Protein AF-A0A845S9C0-F1 (afdb_monomer_lite)

Structure (mmCIF, N/CA/C/O backbone):
data_AF-A0A845S9C0-F1
#
_entry.id   AF-A0A845S9C0-F1
#
loop_
_atom_site.group_PDB
_atom_site.id
_atom_site.type_symbol
_atom_site.label_atom_id
_atom_site.label_alt_id
_atom_site.label_comp_id
_atom_site.label_asym_id
_atom_site.label_entity_id
_atom_site.label_seq_id
_atom_site.pdbx_PDB_ins_code
_atom_site.Cartn_x
_atom_site.Cartn_y
_atom_site.Cartn_z
_atom_site.occupancy
_atom_site.B_iso_or_equiv
_atom_site.auth_seq_id
_atom_site.auth_comp_id
_atom_site.auth_asym_id
_atom_site.auth_atom_id
_atom_site.pdbx_PDB_model_num
ATOM 1 N N . MET A 1 1 ? 66.366 29.222 -23.041 1.00 43.03 1 MET A N 1
ATOM 2 C CA . MET A 1 1 ? 65.736 29.455 -21.722 1.00 43.03 1 MET A CA 1
ATOM 3 C C . MET A 1 1 ? 64.850 28.252 -21.443 1.00 43.03 1 MET A C 1
ATOM 5 O O . MET A 1 1 ? 63.679 28.274 -21.789 1.00 43.03 1 MET A O 1
ATOM 9 N N . ASP A 1 2 ? 65.428 27.172 -20.914 1.00 48.28 2 ASP A N 1
ATOM 10 C CA . ASP A 1 2 ? 64.725 25.899 -20.705 1.00 48.28 2 ASP A CA 1
ATOM 11 C C . ASP A 1 2 ? 64.331 25.749 -19.237 1.00 48.28 2 ASP A C 1
ATOM 13 O O . ASP A 1 2 ? 65.177 25.539 -18.363 1.00 48.28 2 ASP A O 1
ATOM 17 N N . VAL A 1 3 ? 63.035 25.860 -18.953 1.00 50.50 3 VAL A N 1
ATOM 18 C CA . VAL A 1 3 ? 62.497 25.651 -17.607 1.00 50.50 3 VAL A CA 1
ATOM 19 C C . VAL A 1 3 ? 62.215 24.159 -17.434 1.00 50.50 3 VAL A C 1
ATOM 21 O O . VAL A 1 3 ? 61.235 23.621 -17.935 1.00 50.50 3 VAL A O 1
ATOM 24 N N . LYS A 1 4 ? 63.126 23.462 -16.747 1.00 52.38 4 LYS A N 1
ATOM 25 C CA . LYS A 1 4 ? 62.951 22.059 -16.343 1.00 52.38 4 LYS A CA 1
ATOM 26 C C . LYS A 1 4 ? 61.958 21.969 -15.183 1.00 52.38 4 LYS A C 1
ATOM 28 O O . LYS A 1 4 ? 62.308 22.288 -14.044 1.00 52.38 4 LYS A O 1
ATOM 33 N N . ASP A 1 5 ? 60.767 21.447 -15.452 1.00 61.12 5 ASP A N 1
ATOM 34 C CA . ASP A 1 5 ? 59.767 21.121 -14.433 1.00 61.12 5 ASP A CA 1
ATOM 35 C C . ASP A 1 5 ? 60.248 19.985 -13.516 1.00 61.12 5 ASP A C 1
ATOM 37 O O . ASP A 1 5 ? 60.194 18.793 -13.834 1.00 61.12 5 ASP A O 1
ATOM 41 N N . LYS A 1 6 ? 60.727 20.353 -12.325 1.00 59.72 6 LYS A N 1
ATOM 42 C CA . LYS A 1 6 ? 61.082 19.403 -11.264 1.00 59.72 6 LYS A CA 1
ATOM 43 C C . LYS A 1 6 ? 59.811 18.959 -10.534 1.00 59.72 6 LYS A C 1
ATOM 45 O O . LYS A 1 6 ? 59.294 19.671 -9.675 1.00 59.72 6 LYS A O 1
ATOM 50 N N . LYS A 1 7 ? 59.321 17.753 -10.838 1.00 60.38 7 LYS A N 1
ATOM 51 C CA . LYS A 1 7 ? 58.227 17.107 -10.090 1.00 60.38 7 LYS A CA 1
ATOM 52 C C . LYS A 1 7 ? 58.629 16.929 -8.618 1.00 60.38 7 LYS A C 1
ATOM 54 O O . LYS A 1 7 ? 59.562 16.188 -8.307 1.00 60.38 7 LYS A O 1
ATOM 59 N N . LYS A 1 8 ? 57.918 17.602 -7.709 1.00 63.50 8 LYS A N 1
ATOM 60 C CA . LYS A 1 8 ? 58.097 17.482 -6.254 1.00 63.50 8 LYS A CA 1
ATOM 61 C C . LYS A 1 8 ? 57.588 16.107 -5.798 1.00 63.50 8 LYS A C 1
ATOM 63 O O . LYS A 1 8 ? 56.403 15.816 -5.927 1.00 63.50 8 LYS A O 1
ATOM 68 N N . LYS A 1 9 ? 58.476 15.248 -5.285 1.00 64.38 9 LYS A N 1
ATOM 69 C CA . LYS A 1 9 ? 58.093 13.969 -4.660 1.00 64.38 9 LYS A CA 1
ATOM 70 C C . LYS A 1 9 ? 57.456 14.249 -3.291 1.00 64.38 9 LYS A C 1
ATOM 72 O O . LYS A 1 9 ? 58.124 14.778 -2.405 1.00 64.38 9 LYS A O 1
ATOM 77 N N . LEU A 1 10 ? 56.182 13.897 -3.120 1.00 64.25 10 LEU A N 1
ATOM 78 C CA . LEU A 1 10 ? 55.490 13.896 -1.825 1.00 64.25 10 LEU A CA 1
ATOM 79 C C . LEU A 1 10 ? 56.085 12.788 -0.944 1.00 64.25 10 LEU A C 1
ATOM 81 O O . LEU A 1 10 ? 55.973 11.611 -1.273 1.00 64.25 10 LEU A O 1
ATOM 85 N N . THR A 1 11 ? 56.736 13.163 0.157 1.00 67.38 11 THR A N 1
ATOM 86 C CA . THR A 1 11 ? 57.194 12.220 1.188 1.00 67.38 11 THR A CA 1
ATOM 87 C C . THR A 1 11 ? 56.255 12.309 2.390 1.00 67.38 11 THR A C 1
ATOM 89 O O . THR A 1 11 ? 56.013 13.393 2.916 1.00 67.38 11 THR A O 1
ATOM 92 N N . LEU A 1 12 ? 55.692 11.173 2.813 1.00 66.12 12 LEU A N 1
ATOM 93 C CA . LEU A 1 12 ? 54.853 11.073 4.009 1.00 66.12 12 LEU A CA 1
ATOM 94 C C . LEU A 1 12 ? 55.755 11.039 5.249 1.00 66.12 12 LEU A C 1
ATOM 96 O O . LEU A 1 12 ? 56.059 9.973 5.771 1.00 66.12 12 LEU A O 1
ATOM 100 N N . LYS A 1 13 ? 56.223 12.200 5.713 1.00 59.03 13 LYS A N 1
ATOM 101 C CA . LYS A 1 13 ? 57.087 12.276 6.906 1.00 59.03 13 LYS A CA 1
ATOM 102 C C . LYS A 1 13 ? 56.362 12.023 8.237 1.00 59.03 13 LYS A C 1
ATOM 104 O O . LYS A 1 13 ? 57.034 11.851 9.242 1.00 59.03 13 LYS A O 1
ATOM 109 N N . ASN A 1 14 ? 55.030 11.915 8.235 1.00 55.03 14 ASN A N 1
ATOM 110 C CA . ASN A 1 14 ? 54.226 11.762 9.455 1.00 55.03 14 ASN A CA 1
ATOM 111 C C . ASN A 1 14 ? 53.313 10.520 9.432 1.00 55.03 14 ASN A C 1
ATOM 113 O O . ASN A 1 14 ? 52.233 10.538 10.015 1.00 55.03 14 ASN A O 1
ATOM 117 N N . PHE A 1 15 ? 53.697 9.442 8.740 1.00 54.50 15 PHE A N 1
ATOM 118 C CA . PHE A 1 15 ? 52.938 8.190 8.814 1.00 54.50 15 PHE A CA 1
ATOM 119 C C . PHE A 1 15 ? 53.369 7.388 10.052 1.00 54.50 15 PHE A C 1
ATOM 121 O O . PHE A 1 15 ? 54.325 6.623 9.999 1.00 54.50 15 PHE A O 1
ATOM 128 N N . SER A 1 16 ? 52.665 7.566 11.172 1.00 58.66 16 SER A N 1
ATOM 129 C CA . SER A 1 16 ? 52.818 6.760 12.397 1.00 58.66 16 SER A CA 1
ATOM 130 C C . SER A 1 16 ? 51.882 5.541 12.432 1.00 58.66 16 SER A C 1
ATOM 132 O O . SER A 1 16 ? 51.529 5.039 13.497 1.00 58.66 16 SER A O 1
ATOM 134 N N . GLY A 1 17 ? 51.468 5.042 11.264 1.00 57.56 17 GLY A N 1
ATOM 135 C CA . GLY A 1 17 ? 50.751 3.777 11.161 1.00 57.56 17 GLY A CA 1
ATOM 136 C C . GLY A 1 17 ? 51.725 2.619 11.344 1.00 57.56 17 GLY A C 1
ATOM 137 O O . GLY A 1 17 ? 52.523 2.341 10.450 1.00 57.56 17 GLY A O 1
ATOM 138 N N . GLY A 1 18 ? 51.674 1.958 12.502 1.00 65.12 18 GLY A N 1
ATOM 139 C CA . GLY A 1 18 ? 52.416 0.721 12.750 1.00 65.12 18 GLY A CA 1
ATOM 140 C C . GLY A 1 18 ? 52.133 -0.328 11.671 1.00 65.12 18 GLY A C 1
ATOM 141 O O . GLY A 1 18 ? 51.041 -0.362 11.098 1.00 65.12 18 GLY A O 1
ATOM 142 N N . ALA A 1 19 ? 53.129 -1.167 11.375 1.00 56.53 19 ALA A N 1
ATOM 143 C CA . ALA A 1 19 ? 53.030 -2.201 10.353 1.00 56.53 19 ALA A CA 1
ATOM 144 C C . ALA A 1 19 ? 51.772 -3.053 10.579 1.00 56.53 19 ALA A C 1
ATOM 146 O O . ALA A 1 19 ? 51.631 -3.703 11.616 1.00 56.53 19 ALA A O 1
ATOM 147 N N . ALA A 1 20 ? 50.850 -3.045 9.613 1.00 57.31 20 ALA A N 1
ATOM 148 C CA . ALA A 1 20 ? 49.753 -3.998 9.602 1.00 57.31 20 ALA A CA 1
ATOM 149 C C . ALA A 1 20 ? 50.373 -5.398 9.649 1.00 57.31 20 ALA A C 1
ATOM 151 O O . ALA A 1 20 ? 51.178 -5.740 8.781 1.00 57.31 20 ALA A O 1
ATOM 152 N N . ALA A 1 21 ? 50.045 -6.170 10.690 1.00 54.25 21 ALA A N 1
ATOM 153 C CA . ALA A 1 21 ? 50.497 -7.542 10.834 1.00 54.25 21 ALA A CA 1
ATOM 154 C C . ALA A 1 21 ? 50.155 -8.297 9.547 1.00 54.25 21 ALA A C 1
ATOM 156 O O . ALA A 1 21 ? 48.986 -8.532 9.234 1.00 54.25 21 ALA A O 1
ATOM 157 N N . ILE A 1 22 ? 51.188 -8.630 8.776 1.00 49.53 22 ILE A N 1
ATOM 158 C CA . ILE A 1 22 ? 51.067 -9.512 7.628 1.00 49.53 22 ILE A CA 1
ATOM 159 C C . ILE A 1 22 ? 50.689 -10.857 8.237 1.00 49.53 22 ILE A C 1
ATOM 161 O O . ILE A 1 22 ? 51.529 -11.531 8.828 1.00 49.53 22 ILE A O 1
ATOM 165 N N . SER A 1 23 ? 49.401 -11.193 8.182 1.00 52.38 23 SER A N 1
ATOM 166 C CA . SER A 1 23 ? 48.907 -12.506 8.576 1.00 52.38 23 SER A CA 1
ATOM 167 C C . SER A 1 23 ? 49.681 -13.535 7.758 1.00 52.38 23 SER A C 1
ATOM 169 O O . SER A 1 23 ? 49.552 -13.603 6.532 1.00 52.38 23 SER A O 1
ATOM 171 N N . SER A 1 24 ? 50.564 -14.272 8.426 1.00 55.75 24 SER A N 1
ATOM 172 C CA . SER A 1 24 ? 51.268 -15.397 7.839 1.00 55.75 24 SER A CA 1
ATOM 173 C C . SER A 1 24 ? 50.235 -16.482 7.567 1.00 55.75 24 SER A C 1
ATOM 175 O O . SER A 1 24 ? 49.869 -17.269 8.436 1.00 55.75 24 SER A O 1
ATOM 177 N N . TYR A 1 25 ? 49.733 -16.520 6.336 1.00 47.09 25 TYR A N 1
ATOM 178 C CA .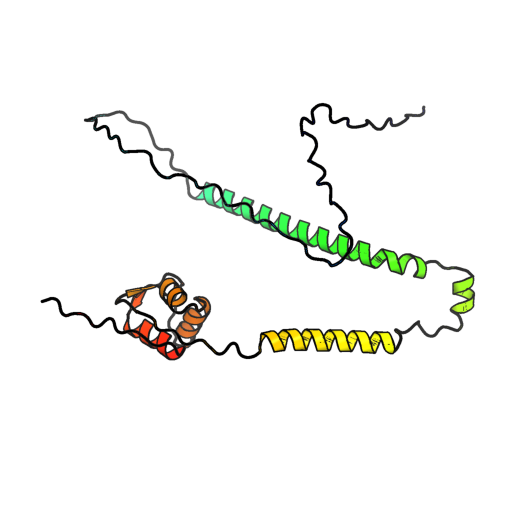 TYR A 1 25 ? 48.974 -17.665 5.863 1.00 47.09 25 TYR A CA 1
ATOM 179 C C . TYR A 1 25 ? 49.930 -18.856 5.780 1.00 47.09 25 TYR A C 1
ATOM 181 O O . TYR A 1 25 ? 50.690 -19.000 4.820 1.00 47.09 25 TYR A O 1
ATOM 189 N N . ALA A 1 26 ? 49.909 -19.700 6.811 1.00 54.31 26 ALA A N 1
ATOM 190 C CA . ALA A 1 26 ? 50.501 -21.023 6.752 1.00 54.31 26 ALA A CA 1
ATOM 191 C C . ALA A 1 26 ? 49.792 -21.802 5.635 1.00 54.31 26 ALA A C 1
ATOM 193 O O . ALA A 1 26 ? 48.593 -22.074 5.702 1.00 54.31 26 ALA A O 1
ATOM 194 N N . LYS A 1 27 ? 50.525 -22.122 4.566 1.00 50.03 27 LYS A N 1
ATOM 195 C CA . LYS A 1 27 ? 50.037 -23.009 3.510 1.00 50.03 27 LYS A CA 1
ATOM 196 C C . LYS A 1 27 ? 50.022 -24.437 4.055 1.00 50.03 27 LYS A C 1
ATOM 198 O O . LYS A 1 27 ? 51.041 -25.117 4.030 1.00 50.03 27 LYS A O 1
ATOM 203 N N . GLY A 1 28 ? 48.870 -24.870 4.558 1.00 44.06 28 GLY A N 1
ATOM 204 C CA . GLY A 1 28 ? 48.588 -26.277 4.825 1.00 44.06 28 GLY A CA 1
ATOM 205 C C . GLY A 1 28 ? 48.312 -27.015 3.516 1.00 44.06 28 GLY A C 1
ATOM 206 O O . GLY A 1 28 ? 47.484 -26.583 2.714 1.00 44.06 28 GLY A O 1
ATOM 207 N N . SER A 1 29 ? 49.039 -28.104 3.282 1.00 49.97 29 SER A N 1
ATOM 208 C CA . SER A 1 29 ? 48.748 -29.070 2.224 1.00 49.97 29 SER A CA 1
ATOM 209 C C . SER A 1 29 ? 47.403 -29.752 2.500 1.00 49.97 29 SER A C 1
ATOM 211 O O . SER A 1 29 ? 47.187 -30.240 3.604 1.00 49.97 29 SER A O 1
ATOM 213 N N . GLY A 1 30 ? 46.529 -29.813 1.491 1.00 52.28 30 GLY A N 1
ATOM 214 C CA . GLY A 1 30 ? 45.336 -30.664 1.499 1.00 52.28 30 GLY A CA 1
ATOM 215 C C . GLY A 1 30 ? 44.060 -30.015 2.047 1.00 52.28 30 GLY A C 1
ATOM 216 O O . GLY A 1 30 ? 43.907 -29.818 3.243 1.00 52.28 30 GLY A O 1
ATOM 217 N N . ASN A 1 31 ? 43.103 -29.811 1.135 1.00 51.84 31 ASN A N 1
ATOM 218 C CA . ASN A 1 31 ? 41.677 -29.520 1.343 1.00 51.84 31 ASN A CA 1
ATOM 219 C C . ASN A 1 31 ? 41.319 -28.105 1.851 1.00 51.84 31 ASN A C 1
ATOM 221 O O . ASN A 1 31 ? 41.673 -27.665 2.935 1.00 51.84 31 ASN A O 1
ATOM 225 N N . LYS A 1 32 ? 40.571 -27.374 1.013 1.00 56.97 32 LYS A N 1
ATOM 226 C CA . LYS A 1 32 ? 40.163 -25.975 1.211 1.00 56.97 32 LYS A CA 1
ATOM 227 C C . LYS A 1 32 ? 39.071 -25.874 2.286 1.00 56.97 32 LYS A C 1
ATOM 229 O O . LYS A 1 32 ? 37.889 -25.868 1.954 1.00 56.97 32 LYS A O 1
ATOM 234 N N . SER A 1 33 ? 39.449 -25.748 3.552 1.00 54.19 33 SER A N 1
ATOM 235 C CA . SER A 1 33 ? 38.573 -25.233 4.608 1.00 54.19 33 SER A CA 1
ATOM 236 C C . SER A 1 33 ? 39.219 -23.997 5.238 1.00 54.19 33 SER A C 1
ATOM 238 O O . SER A 1 33 ? 40.375 -24.007 5.646 1.00 54.19 33 SER A O 1
ATOM 240 N N . VAL A 1 34 ? 38.484 -22.884 5.250 1.00 58.25 34 VAL A N 1
ATOM 241 C CA . VAL A 1 34 ? 38.888 -21.642 5.920 1.00 58.25 34 VAL A CA 1
ATOM 242 C C . VAL A 1 34 ? 38.086 -21.563 7.212 1.00 58.25 34 VAL A C 1
ATOM 244 O O . VAL A 1 34 ? 36.868 -21.392 7.171 1.00 58.25 34 VAL A O 1
ATOM 247 N N . LEU A 1 35 ? 38.756 -21.720 8.355 1.00 53.53 35 LEU A N 1
ATOM 248 C CA . LEU A 1 35 ? 38.156 -21.528 9.673 1.00 53.53 35 LEU A CA 1
ATOM 249 C C . LEU A 1 35 ? 38.097 -20.020 9.962 1.00 53.53 35 LEU A C 1
ATOM 251 O O . LEU A 1 35 ? 39.126 -19.377 10.156 1.00 53.53 35 LEU A O 1
ATOM 255 N N . VAL A 1 36 ? 36.896 -19.440 9.950 1.00 57.28 36 VAL A N 1
ATOM 256 C CA . VAL A 1 36 ? 36.678 -18.037 10.330 1.00 57.28 36 VAL A CA 1
ATOM 257 C C . VAL A 1 36 ? 36.297 -17.992 11.807 1.00 57.28 36 VAL A C 1
ATOM 259 O O . VAL A 1 36 ? 35.145 -18.236 12.164 1.00 57.28 36 VAL A O 1
ATOM 262 N N . GLU A 1 37 ? 37.249 -17.660 12.678 1.00 56.91 37 GLU A N 1
ATOM 263 C CA . GLU A 1 37 ? 36.946 -17.355 14.078 1.00 56.91 37 GLU A CA 1
ATOM 264 C C . GLU A 1 37 ? 36.247 -15.992 14.178 1.00 56.91 37 GLU A C 1
ATOM 266 O O . GLU A 1 37 ? 36.844 -14.926 13.997 1.00 56.91 37 GLU A O 1
ATOM 271 N N . LYS A 1 38 ? 34.943 -16.017 14.475 1.00 50.16 38 LYS A N 1
ATOM 272 C CA . LYS A 1 38 ? 34.182 -14.821 14.849 1.00 50.16 38 LYS A CA 1
ATOM 273 C C . LYS A 1 38 ? 34.677 -14.330 16.211 1.00 50.16 38 LYS A C 1
ATOM 275 O O . LYS A 1 38 ? 34.402 -14.949 17.237 1.00 50.16 38 LYS A O 1
ATOM 280 N N . LYS A 1 39 ? 35.363 -13.185 16.232 1.00 45.78 39 LYS A N 1
ATOM 281 C CA . LYS A 1 39 ? 35.662 -12.469 17.478 1.00 45.78 39 LYS A CA 1
ATOM 282 C C . LYS A 1 39 ? 34.351 -12.089 18.175 1.00 45.78 39 LYS A C 1
ATOM 284 O O . LYS A 1 39 ? 33.484 -11.457 17.577 1.00 45.78 39 LYS A O 1
ATOM 289 N N . LYS A 1 40 ? 34.223 -12.510 19.436 1.00 49.25 40 LYS A N 1
ATOM 290 C CA . LYS A 1 40 ? 33.118 -12.191 20.347 1.00 49.25 40 LYS A CA 1
ATOM 291 C C . LYS A 1 40 ? 33.050 -10.674 20.551 1.00 49.25 40 LYS A C 1
ATOM 293 O O . LYS A 1 40 ? 34.063 -10.042 20.845 1.00 49.25 40 LYS A O 1
ATOM 298 N N . ASN A 1 41 ? 31.859 -10.108 20.382 1.00 49.41 41 ASN A N 1
ATOM 299 C CA . ASN A 1 41 ? 31.598 -8.693 20.616 1.00 49.41 41 ASN A CA 1
ATOM 300 C C . ASN A 1 41 ? 31.872 -8.351 22.084 1.00 49.41 41 ASN A C 1
ATOM 302 O O . ASN A 1 41 ? 31.425 -9.050 22.991 1.00 49.41 41 ASN A O 1
ATOM 306 N N . ARG A 1 42 ? 32.625 -7.271 22.284 1.00 44.16 42 ARG A N 1
ATOM 307 C CA . ARG A 1 42 ? 32.935 -6.664 23.576 1.00 44.16 42 ARG A CA 1
ATOM 308 C C . ARG A 1 42 ? 31.621 -6.178 24.204 1.00 44.16 42 ARG A C 1
ATOM 310 O O . ARG A 1 42 ? 30.948 -5.337 23.611 1.00 44.16 42 ARG A O 1
ATOM 317 N N . SER A 1 43 ? 31.237 -6.751 25.342 1.00 47.38 43 SER A N 1
ATOM 318 C CA . SER A 1 43 ? 30.105 -6.294 26.150 1.00 47.38 43 SER A CA 1
ATOM 319 C C . SER A 1 43 ? 30.371 -4.868 26.628 1.00 47.38 43 SER A C 1
ATOM 321 O O . SER A 1 43 ? 31.474 -4.550 27.073 1.00 47.38 43 SER A O 1
ATOM 323 N N . ILE A 1 44 ? 29.381 -3.993 26.474 1.00 44.22 44 ILE A N 1
ATOM 324 C CA . ILE A 1 44 ? 29.367 -2.680 27.113 1.00 44.22 44 ILE A CA 1
ATOM 325 C C . ILE A 1 44 ? 28.521 -2.872 28.363 1.00 44.22 44 ILE A C 1
ATOM 327 O O . ILE A 1 44 ? 27.313 -3.086 28.267 1.00 44.22 44 ILE A O 1
ATOM 331 N N . ASP A 1 45 ? 29.190 -2.882 29.510 1.00 44.25 45 ASP A N 1
ATOM 332 C CA . ASP A 1 45 ? 28.566 -3.056 30.812 1.00 44.25 45 ASP A CA 1
ATOM 333 C C . ASP A 1 45 ? 27.723 -1.822 31.151 1.00 44.25 45 ASP A C 1
ATOM 335 O O . ASP A 1 45 ? 28.214 -0.698 31.267 1.00 44.25 45 ASP A O 1
ATOM 339 N N . ILE A 1 46 ? 26.419 -2.052 31.279 1.00 45.12 46 ILE A N 1
ATOM 340 C CA . ILE A 1 46 ? 25.443 -1.120 31.836 1.00 45.12 46 ILE A CA 1
ATOM 341 C C . ILE A 1 46 ? 25.519 -1.295 33.345 1.00 45.12 46 ILE A C 1
ATOM 343 O O . ILE A 1 46 ? 25.046 -2.313 33.836 1.00 45.12 46 ILE A O 1
ATOM 347 N N . ASN A 1 47 ? 26.131 -0.342 34.051 1.00 39.72 47 ASN A N 1
ATOM 348 C CA . ASN A 1 47 ? 25.851 -0.018 35.454 1.00 39.72 47 ASN A CA 1
ATOM 349 C C . ASN A 1 47 ? 26.657 1.219 35.880 1.00 39.72 47 ASN A C 1
ATOM 351 O O . ASN A 1 47 ? 27.837 1.111 36.201 1.00 39.72 47 ASN A O 1
ATOM 355 N N . GLN A 1 48 ? 26.004 2.382 35.963 1.00 44.72 48 GLN A N 1
ATOM 356 C CA . GLN A 1 48 ? 26.384 3.373 36.969 1.00 44.72 48 GLN A CA 1
ATOM 357 C C . GLN A 1 48 ? 25.153 4.135 37.480 1.00 44.72 48 GLN A C 1
ATOM 359 O O . GLN A 1 48 ? 24.542 4.956 36.800 1.00 44.72 48 GLN A O 1
ATOM 364 N N . SER A 1 49 ? 24.790 3.722 38.689 1.00 39.09 49 SER A N 1
ATOM 365 C CA . SER A 1 49 ? 24.043 4.365 39.769 1.00 39.09 49 SER A CA 1
ATOM 366 C C . SER A 1 49 ? 23.773 5.876 39.692 1.00 39.09 49 SER A C 1
ATOM 368 O O . SER A 1 49 ? 24.684 6.697 39.676 1.00 39.09 49 SER A O 1
ATOM 370 N N . VAL A 1 50 ? 22.473 6.180 39.769 1.00 41.72 50 VAL A N 1
ATOM 371 C CA . VAL A 1 50 ? 21.785 7.182 40.608 1.00 41.72 50 VAL A CA 1
ATOM 372 C C . VAL A 1 50 ? 22.676 8.070 41.484 1.00 41.72 50 VAL A C 1
ATOM 374 O O . VAL A 1 50 ? 23.188 7.565 42.470 1.00 41.72 50 VAL A O 1
ATOM 377 N N . GLU A 1 51 ? 22.658 9.388 41.245 1.00 36.47 51 GLU A N 1
ATOM 378 C CA . GLU A 1 51 ? 22.562 10.421 42.294 1.00 36.47 51 GLU A CA 1
ATOM 379 C C . GLU A 1 51 ? 21.795 11.652 41.764 1.00 36.47 51 GLU A C 1
ATOM 381 O O . GLU A 1 51 ? 22.040 12.150 40.666 1.00 36.47 51 GLU A O 1
ATOM 386 N N . LYS A 1 52 ? 20.810 12.116 42.544 1.00 43.19 52 LYS A N 1
ATOM 387 C CA . LYS A 1 52 ? 20.041 13.357 42.334 1.00 43.19 52 LYS A CA 1
ATOM 388 C C . LYS A 1 52 ? 20.752 14.514 43.045 1.00 43.19 52 LYS A C 1
ATOM 390 O O . LYS A 1 52 ? 21.244 14.297 44.149 1.00 43.19 52 LYS A O 1
ATOM 395 N N . PRO A 1 53 ? 20.581 15.759 42.570 1.00 35.34 53 PRO A N 1
ATOM 396 C CA . PRO A 1 53 ? 20.372 16.848 43.523 1.00 35.34 53 PRO A CA 1
ATOM 397 C C . PRO A 1 53 ? 19.151 17.716 43.185 1.00 35.34 53 PRO A C 1
ATOM 399 O O . PRO A 1 53 ? 18.909 18.098 42.043 1.00 35.34 53 PRO A O 1
ATOM 402 N N . LYS A 1 54 ? 18.382 18.029 44.234 1.00 40.50 54 LYS A N 1
ATOM 403 C CA . LYS A 1 54 ? 17.389 19.110 44.286 1.00 40.50 54 LYS A CA 1
ATOM 404 C C . LYS A 1 54 ? 18.119 20.392 44.697 1.00 40.50 54 LYS A C 1
ATOM 406 O O . LYS A 1 54 ? 18.750 20.357 45.746 1.00 40.50 54 LYS A O 1
ATOM 411 N N . ILE A 1 55 ? 17.964 21.501 43.970 1.00 32.59 55 ILE A N 1
ATOM 412 C CA . ILE A 1 55 ? 18.096 22.865 44.517 1.00 32.59 55 ILE A CA 1
ATOM 413 C C . ILE A 1 55 ? 17.008 23.766 43.901 1.00 32.59 55 ILE A C 1
ATOM 415 O O . ILE A 1 55 ? 16.568 23.590 42.769 1.00 32.59 55 ILE A O 1
ATOM 419 N N . SER A 1 56 ? 16.551 24.653 44.770 1.00 38.62 56 SER A N 1
ATOM 420 C CA . SER A 1 56 ? 15.386 25.522 44.886 1.00 38.62 56 SER A CA 1
ATOM 421 C C . SER A 1 56 ? 15.450 26.894 44.192 1.00 38.62 56 SER A C 1
ATOM 423 O O . SER A 1 56 ? 16.525 27.462 44.073 1.00 38.62 56 SER A O 1
ATOM 425 N N . LEU A 1 57 ? 14.241 27.429 43.938 1.00 39.78 57 LEU A N 1
ATOM 426 C CA . LEU A 1 57 ? 13.771 28.834 43.944 1.00 39.78 57 LEU A CA 1
ATOM 427 C C . LEU A 1 57 ? 14.409 29.900 43.007 1.00 39.78 57 LEU A C 1
ATOM 429 O O . LEU A 1 57 ? 15.608 30.134 42.990 1.00 39.78 57 LEU A O 1
ATOM 433 N N . ALA A 1 58 ? 13.508 30.582 42.281 1.00 37.81 58 ALA A N 1
ATOM 434 C CA . ALA A 1 58 ? 13.648 31.761 41.400 1.00 37.81 58 ALA A CA 1
ATOM 435 C C . ALA A 1 58 ? 14.003 33.069 42.183 1.00 37.81 58 ALA A C 1
ATOM 437 O O . ALA A 1 58 ? 14.014 32.972 43.415 1.00 37.81 58 ALA A O 1
ATOM 438 N N . PRO A 1 59 ? 14.188 34.286 41.581 1.00 50.25 59 PRO A N 1
ATOM 439 C CA . PRO A 1 59 ? 13.789 34.718 40.223 1.00 50.25 59 PRO A CA 1
ATOM 440 C C . PRO A 1 59 ? 14.696 35.745 39.459 1.00 50.25 59 PRO A C 1
ATOM 442 O O . PRO A 1 59 ? 15.665 36.260 39.996 1.00 50.25 59 PRO A O 1
ATOM 445 N N . GLU A 1 60 ? 14.275 36.022 38.209 1.00 37.09 60 GLU A N 1
ATOM 446 C CA . GLU A 1 60 ? 14.496 37.198 37.318 1.00 37.09 60 GLU A CA 1
ATOM 447 C C . GLU A 1 60 ? 15.907 37.502 36.762 1.00 37.09 60 GLU A C 1
ATOM 449 O O . GLU A 1 60 ? 16.812 37.874 37.493 1.00 37.09 60 GLU A O 1
ATOM 454 N N . ASP A 1 61 ? 16.059 37.407 35.428 1.00 34.09 61 ASP A N 1
ATOM 455 C CA . ASP A 1 61 ? 16.550 38.523 34.599 1.00 34.09 61 ASP A CA 1
ATOM 456 C C . ASP A 1 61 ? 16.405 38.256 33.085 1.00 34.09 61 ASP A C 1
ATOM 458 O O . ASP A 1 61 ? 16.571 37.154 32.557 1.00 34.09 61 ASP A O 1
ATOM 462 N N . ILE A 1 62 ? 16.036 39.324 32.387 1.00 47.97 62 ILE A N 1
ATOM 463 C CA . ILE A 1 62 ? 15.566 39.415 31.004 1.00 47.97 62 ILE A CA 1
ATOM 464 C C . ILE A 1 62 ? 16.697 39.152 29.994 1.00 47.97 62 ILE A C 1
ATOM 466 O O . ILE A 1 62 ? 17.619 39.957 29.899 1.00 47.97 62 ILE A O 1
ATOM 470 N N . VAL A 1 63 ? 16.578 38.134 29.121 1.00 38.66 63 VAL A N 1
ATOM 471 C CA . VAL A 1 63 ? 17.314 38.112 27.836 1.00 38.66 63 VAL A CA 1
ATOM 472 C C . VAL A 1 63 ? 16.467 37.560 26.680 1.00 38.66 63 VAL A C 1
ATOM 474 O O . VAL A 1 63 ? 15.956 36.445 26.671 1.00 38.66 63 VAL A O 1
ATOM 477 N N . LYS A 1 64 ? 16.359 38.421 25.672 1.00 39.53 64 LYS A N 1
ATOM 478 C CA . LYS A 1 64 ? 15.616 38.369 24.411 1.00 39.53 64 LYS A CA 1
ATOM 479 C C . LYS A 1 64 ? 15.937 37.130 23.556 1.00 39.53 64 LYS A C 1
ATOM 481 O O . LYS A 1 64 ? 17.049 36.989 23.051 1.00 39.53 64 LYS A O 1
ATOM 486 N N . ALA A 1 65 ? 14.939 36.279 23.312 1.00 38.94 65 ALA A N 1
ATOM 487 C CA . ALA A 1 65 ? 15.028 35.198 22.331 1.00 38.94 65 ALA A CA 1
ATOM 488 C C . ALA A 1 65 ? 15.031 35.763 20.895 1.00 38.94 65 ALA A C 1
ATOM 490 O O . ALA A 1 65 ? 14.094 36.446 20.480 1.00 38.94 65 ALA A O 1
ATOM 491 N N . LYS A 1 66 ? 16.088 35.471 20.125 1.00 46.19 66 LYS A N 1
ATOM 492 C CA . LYS A 1 66 ? 16.118 35.662 18.666 1.00 46.19 66 LYS A CA 1
ATOM 493 C C . LYS A 1 66 ? 15.217 34.611 18.014 1.00 46.19 66 LYS A C 1
ATOM 495 O O . LYS A 1 66 ? 15.523 33.423 18.045 1.00 46.19 66 LYS A O 1
ATOM 500 N N . THR A 1 67 ? 14.122 35.054 17.410 1.00 37.16 67 THR A N 1
ATOM 501 C CA . THR A 1 67 ? 13.260 34.241 16.552 1.00 37.16 67 THR A CA 1
ATOM 502 C C . THR A 1 67 ? 13.958 33.983 15.213 1.00 37.16 67 THR A C 1
ATOM 504 O O . THR A 1 67 ? 14.284 34.912 14.479 1.00 37.16 67 THR A O 1
ATOM 507 N N . LEU A 1 68 ? 14.203 32.710 14.890 1.00 48.66 68 LEU A N 1
ATOM 508 C CA . LEU A 1 68 ? 14.608 32.277 13.550 1.00 48.66 68 LEU A CA 1
ATOM 509 C C . LEU A 1 68 ? 13.360 32.261 12.660 1.00 48.66 68 LEU A C 1
ATOM 511 O O . LEU A 1 68 ? 12.390 31.555 12.943 1.00 48.66 68 LEU A O 1
ATOM 515 N N . THR A 1 69 ? 13.353 33.077 11.610 1.00 52.78 69 THR A N 1
ATOM 516 C CA . THR A 1 69 ? 12.248 33.168 10.653 1.00 52.78 69 THR A CA 1
ATOM 517 C C . THR A 1 69 ? 12.247 31.951 9.719 1.00 52.78 69 THR A C 1
ATOM 519 O O . THR A 1 69 ? 13.284 31.375 9.390 1.00 52.78 69 THR A O 1
ATOM 522 N N . LYS A 1 70 ? 11.054 31.547 9.260 1.00 57.41 70 LYS A N 1
ATOM 523 C CA . LYS A 1 70 ? 10.810 30.388 8.370 1.00 57.41 70 LYS A CA 1
ATOM 524 C C . LYS A 1 70 ? 11.530 30.467 7.009 1.00 57.41 70 LYS A C 1
ATOM 526 O O . LYS A 1 70 ? 11.500 29.514 6.236 1.00 57.41 70 LYS A O 1
ATOM 531 N N . GLU A 1 71 ? 12.164 31.593 6.703 1.00 56.28 71 GLU A N 1
ATOM 532 C CA . GLU A 1 71 ? 12.855 31.836 5.438 1.00 56.28 71 GLU A CA 1
ATOM 533 C C . GLU A 1 71 ? 14.285 31.280 5.423 1.00 56.28 71 GLU A C 1
ATOM 535 O O . GLU A 1 71 ? 14.785 30.911 4.357 1.00 56.28 71 GLU A O 1
ATOM 540 N N . ASP A 1 72 ? 14.923 31.144 6.588 1.00 53.72 72 ASP A N 1
ATOM 541 C CA . ASP A 1 72 ? 16.312 30.683 6.687 1.00 53.72 72 ASP A CA 1
ATOM 542 C C . ASP A 1 72 ? 16.423 29.149 6.671 1.00 53.72 72 ASP A C 1
ATOM 544 O O . ASP A 1 72 ? 17.363 28.592 6.099 1.00 53.72 72 ASP A O 1
ATOM 548 N N . THR A 1 73 ? 15.408 28.435 7.172 1.00 58.53 73 THR A N 1
ATOM 549 C CA . THR A 1 73 ? 15.321 26.967 7.062 1.00 58.53 73 THR A CA 1
ATOM 550 C C . THR A 1 73 ? 15.009 26.514 5.632 1.00 58.53 73 THR A C 1
ATOM 552 O O . THR A 1 73 ? 15.569 25.524 5.158 1.00 58.53 73 THR A O 1
ATOM 555 N N . ALA A 1 74 ? 14.194 27.273 4.892 1.00 58.16 74 ALA A N 1
ATOM 556 C CA . ALA A 1 74 ? 13.858 26.984 3.497 1.00 58.16 74 ALA A CA 1
ATOM 557 C C . ALA A 1 74 ? 15.046 27.190 2.535 1.00 58.16 74 ALA A C 1
ATOM 559 O O . ALA A 1 74 ? 15.185 26.453 1.555 1.00 58.16 74 ALA A O 1
ATOM 560 N N . LYS A 1 75 ? 15.931 28.160 2.805 1.00 58.31 75 LYS A N 1
ATOM 561 C CA . LYS A 1 75 ? 17.160 28.381 2.017 1.00 58.31 75 LYS A CA 1
ATOM 562 C C . LYS A 1 75 ? 18.201 27.279 2.261 1.00 58.31 75 LYS A C 1
ATOM 564 O O . LYS A 1 75 ? 18.822 26.822 1.303 1.00 58.31 75 LYS A O 1
ATOM 569 N N . ALA A 1 76 ? 18.320 26.785 3.496 1.00 57.59 76 ALA A N 1
ATOM 570 C CA . ALA A 1 76 ? 19.185 25.649 3.838 1.00 57.59 76 ALA A CA 1
ATOM 571 C C . ALA A 1 76 ? 18.705 24.314 3.228 1.00 57.59 76 ALA A C 1
ATOM 573 O O . ALA A 1 76 ? 19.515 23.465 2.858 1.00 57.59 76 ALA A O 1
ATOM 574 N N . GLN A 1 77 ? 17.390 24.129 3.069 1.00 60.19 77 GLN A N 1
ATOM 575 C CA . GLN A 1 77 ? 16.835 22.944 2.403 1.00 60.19 77 GLN A CA 1
ATOM 576 C C . GLN A 1 77 ? 17.032 22.969 0.880 1.00 60.19 77 GLN A C 1
ATOM 578 O O . GLN A 1 77 ? 17.331 21.933 0.284 1.00 60.19 77 GLN A O 1
ATOM 583 N N . LYS A 1 78 ? 16.939 24.147 0.247 1.00 66.06 78 LYS A N 1
ATOM 584 C CA . LYS A 1 78 ? 17.190 24.306 -1.197 1.00 66.06 78 LYS A CA 1
ATOM 585 C C . LYS A 1 78 ? 18.656 24.038 -1.560 1.00 66.06 78 LYS A C 1
ATOM 587 O O . LYS A 1 78 ? 18.912 23.314 -2.519 1.00 66.06 78 LYS A O 1
ATOM 592 N N . SER A 1 79 ? 19.608 24.508 -0.752 1.00 73.38 79 SER A N 1
ATOM 593 C CA . SER A 1 79 ? 21.040 24.256 -0.981 1.00 73.38 79 SER A CA 1
ATOM 594 C C . SER A 1 79 ? 21.439 22.789 -0.758 1.00 73.38 79 SER A C 1
ATOM 596 O O . SER A 1 79 ? 22.238 22.240 -1.520 1.00 73.38 79 SER A O 1
ATOM 598 N N . ALA A 1 80 ? 20.837 22.108 0.224 1.00 75.69 80 ALA A N 1
ATOM 599 C CA . ALA A 1 80 ? 21.049 20.675 0.444 1.00 75.69 80 ALA A CA 1
ATOM 600 C C . ALA A 1 80 ? 20.528 19.820 -0.729 1.00 75.69 80 ALA A C 1
ATOM 602 O O . ALA A 1 80 ? 21.163 18.837 -1.122 1.00 75.69 80 ALA A O 1
ATOM 603 N N . GLN A 1 81 ? 19.399 20.211 -1.327 1.00 79.06 81 GLN A N 1
ATOM 604 C CA . GLN A 1 81 ? 18.809 19.505 -2.464 1.00 79.06 81 GLN A CA 1
ATOM 605 C C . GLN A 1 81 ? 19.599 19.717 -3.765 1.00 79.06 81 GLN A C 1
ATOM 607 O O . GLN A 1 81 ? 19.734 18.786 -4.563 1.00 79.06 81 GLN A O 1
ATOM 612 N N . GLU A 1 82 ? 20.176 20.902 -3.962 1.00 80.06 82 GLU A N 1
ATOM 613 C CA . GLU A 1 82 ? 21.094 21.183 -5.073 1.00 80.06 82 GLU A CA 1
ATOM 614 C C . GLU A 1 82 ? 22.403 20.394 -4.954 1.00 80.06 82 GLU A C 1
ATOM 616 O O . GLU A 1 82 ? 22.873 19.827 -5.944 1.00 80.06 82 GLU A O 1
ATOM 621 N N . TRP A 1 83 ? 22.954 20.265 -3.744 1.00 79.31 83 TRP A N 1
ATOM 622 C CA . TRP A 1 83 ? 24.136 19.436 -3.502 1.00 79.31 83 TRP A CA 1
ATOM 623 C C . TRP A 1 83 ? 23.873 17.950 -3.781 1.00 79.31 83 TRP A C 1
ATOM 625 O O . TRP A 1 83 ? 24.679 17.294 -4.444 1.00 79.31 83 TRP A O 1
ATOM 635 N N . ALA A 1 84 ? 22.719 17.428 -3.353 1.00 84.69 84 ALA A N 1
ATOM 636 C CA . ALA A 1 84 ? 22.325 16.047 -3.627 1.00 84.69 84 ALA A CA 1
ATOM 637 C C . ALA A 1 84 ? 22.157 15.786 -5.134 1.00 84.69 84 ALA A C 1
ATOM 639 O O . ALA A 1 84 ? 22.662 14.788 -5.649 1.00 84.69 84 ALA A O 1
ATOM 640 N N . ARG A 1 85 ? 21.514 16.708 -5.863 1.00 86.75 85 ARG A N 1
ATOM 641 C CA . ARG A 1 85 ? 21.363 16.617 -7.326 1.00 86.75 85 ARG A CA 1
ATOM 642 C C . ARG A 1 85 ? 22.708 16.640 -8.047 1.00 86.75 85 ARG A C 1
ATOM 644 O O . ARG A 1 85 ? 22.937 15.803 -8.916 1.00 86.75 85 ARG A O 1
ATOM 651 N N . LYS A 1 86 ? 23.612 17.541 -7.653 1.00 88.44 86 LYS A N 1
ATOM 652 C CA . LYS A 1 86 ? 24.953 17.645 -8.242 1.00 88.44 86 LYS A CA 1
ATOM 653 C C . LYS A 1 86 ? 25.774 16.372 -8.018 1.00 88.44 86 LYS A C 1
ATOM 655 O O . LYS A 1 86 ? 26.440 15.912 -8.938 1.00 88.44 86 LYS A O 1
ATOM 660 N N . LYS A 1 87 ? 25.673 15.769 -6.831 1.00 88.06 87 LYS A N 1
ATOM 661 C CA . LYS A 1 87 ? 26.390 14.536 -6.483 1.00 88.06 87 LYS A CA 1
ATOM 662 C C . LYS A 1 87 ? 25.878 13.312 -7.248 1.00 88.06 87 LYS A C 1
ATOM 664 O O . LYS A 1 87 ? 26.682 12.518 -7.722 1.00 88.06 87 LYS A O 1
ATOM 669 N N . ILE A 1 88 ? 24.560 13.199 -7.427 1.00 83.69 88 ILE A N 1
ATOM 670 C CA . ILE A 1 88 ? 23.946 12.143 -8.251 1.00 83.69 88 ILE A CA 1
ATOM 671 C C . ILE A 1 88 ? 24.370 12.290 -9.718 1.00 83.69 88 ILE A C 1
ATOM 673 O O . ILE A 1 88 ? 24.679 11.301 -10.376 1.00 83.69 88 ILE A O 1
ATOM 677 N N . GLN A 1 89 ? 24.416 13.519 -10.236 1.00 83.19 89 GLN A N 1
ATOM 678 C CA . GLN A 1 89 ? 24.843 13.770 -11.610 1.00 83.19 89 GLN A CA 1
ATOM 679 C C . GLN A 1 89 ? 26.331 13.442 -11.825 1.00 83.19 89 GLN A C 1
ATOM 681 O O . GLN A 1 89 ? 26.673 12.788 -12.808 1.00 83.19 89 GLN A O 1
ATOM 686 N N . GLU A 1 90 ? 27.196 13.804 -10.876 1.00 81.12 90 GLU A N 1
ATOM 687 C CA . GLU A 1 90 ? 28.623 13.458 -10.897 1.00 81.12 90 GLU A CA 1
ATOM 688 C C . GLU A 1 90 ? 28.843 11.932 -10.846 1.00 81.12 90 GLU A C 1
ATOM 690 O O . GLU A 1 90 ? 29.650 11.389 -11.601 1.00 81.12 90 GLU A O 1
ATOM 695 N N . GLU A 1 91 ? 28.079 11.208 -10.023 1.00 77.19 91 GLU A N 1
ATOM 696 C CA . GLU A 1 91 ? 28.145 9.743 -9.932 1.00 77.19 91 GLU A CA 1
ATOM 697 C C . GLU A 1 91 ? 27.704 9.059 -11.242 1.00 77.19 91 GLU A C 1
ATOM 699 O O . GLU A 1 91 ? 28.376 8.144 -11.730 1.00 77.19 91 GLU A O 1
ATOM 704 N N . LEU A 1 92 ? 26.648 9.572 -11.887 1.00 76.62 92 LEU A N 1
ATOM 705 C CA . LEU A 1 92 ? 26.196 9.109 -13.204 1.00 76.62 92 LEU A CA 1
ATOM 706 C C . LEU A 1 92 ? 27.226 9.385 -14.316 1.00 76.62 92 LEU A C 1
ATOM 708 O O . LEU A 1 92 ? 27.407 8.558 -15.217 1.00 76.62 92 LEU A O 1
ATOM 712 N N . GLU A 1 93 ? 27.928 10.517 -14.279 1.00 75.81 93 GLU A N 1
ATOM 713 C CA . GLU A 1 93 ? 28.983 10.861 -15.246 1.00 75.81 93 GLU A CA 1
ATOM 714 C C . GLU A 1 93 ? 30.248 9.997 -15.058 1.00 75.81 93 GLU A C 1
ATOM 716 O O . GLU A 1 93 ? 30.869 9.550 -16.035 1.00 75.81 93 GLU A O 1
ATOM 721 N N . ILE A 1 94 ? 30.598 9.665 -13.813 1.00 74.06 94 ILE A N 1
ATOM 722 C CA . ILE A 1 94 ? 31.710 8.761 -13.481 1.00 74.06 94 ILE A CA 1
ATOM 723 C C . ILE A 1 94 ? 31.427 7.329 -13.967 1.00 74.06 94 ILE A C 1
ATOM 725 O O . ILE A 1 94 ? 32.317 6.666 -14.512 1.00 74.06 94 ILE A O 1
ATOM 729 N N . ASP A 1 95 ? 30.201 6.834 -13.825 1.00 68.06 95 ASP A N 1
ATOM 730 C CA . ASP A 1 95 ? 29.849 5.488 -14.283 1.00 68.06 95 ASP A CA 1
ATOM 731 C C . ASP A 1 95 ? 29.752 5.392 -15.808 1.00 68.06 95 ASP A C 1
ATOM 733 O O . ASP A 1 95 ? 30.231 4.417 -16.403 1.00 68.06 95 ASP A O 1
ATOM 737 N N . ASN A 1 96 ? 29.240 6.432 -16.470 1.00 68.25 96 ASN A N 1
ATOM 738 C CA . ASN A 1 96 ? 29.238 6.516 -17.930 1.00 68.25 96 ASN A CA 1
ATOM 739 C C . ASN A 1 96 ? 30.661 6.589 -18.504 1.00 68.25 96 ASN A C 1
ATOM 741 O O . ASN A 1 96 ? 30.980 5.859 -19.449 1.00 68.25 96 ASN A O 1
ATOM 745 N N . SER A 1 97 ? 31.556 7.378 -17.904 1.00 66.88 97 SER A N 1
ATOM 746 C CA . SER A 1 97 ? 32.958 7.457 -18.335 1.00 66.88 97 SER A CA 1
ATOM 747 C C . SER A 1 97 ? 33.712 6.138 -18.109 1.00 66.88 97 SER A C 1
ATOM 749 O O . SER A 1 97 ? 34.385 5.656 -19.024 1.00 66.88 97 SER A O 1
ATOM 751 N N . LYS A 1 98 ? 33.521 5.449 -16.975 1.00 65.62 98 LYS A N 1
ATOM 752 C CA . LYS A 1 98 ? 34.080 4.099 -16.734 1.00 65.62 98 LYS A CA 1
ATOM 753 C C . LYS A 1 98 ? 33.561 3.057 -17.734 1.00 65.62 98 LYS A C 1
ATOM 755 O O . LYS A 1 98 ? 34.322 2.184 -18.170 1.00 65.62 98 LYS A O 1
ATOM 760 N N . LYS A 1 99 ? 32.285 3.136 -18.129 1.00 60.25 99 LYS A N 1
ATOM 761 C CA . LYS A 1 99 ? 31.664 2.236 -19.121 1.00 60.25 99 LYS A CA 1
ATOM 762 C C . LYS A 1 99 ? 32.192 2.500 -20.536 1.00 60.25 99 LYS A C 1
ATOM 764 O O . LYS A 1 99 ? 32.433 1.546 -21.279 1.00 60.25 99 LYS A O 1
ATOM 769 N N . LEU A 1 100 ? 32.460 3.760 -20.883 1.00 58.16 100 LEU A N 1
ATOM 770 C CA . LEU A 1 100 ? 33.107 4.159 -22.140 1.00 58.16 100 LEU A CA 1
ATOM 771 C C . LEU A 1 100 ? 34.583 3.725 -22.192 1.00 58.16 100 LEU A C 1
ATOM 773 O O . LEU A 1 100 ? 35.030 3.174 -23.201 1.00 58.16 100 LEU A O 1
ATOM 777 N N . ILE A 1 101 ? 35.333 3.851 -21.093 1.00 59.88 101 ILE A N 1
ATOM 778 C CA . ILE A 1 101 ? 36.744 3.427 -21.020 1.00 59.88 101 ILE A CA 1
ATOM 779 C C . ILE A 1 101 ? 36.883 1.906 -21.234 1.00 59.88 101 ILE A C 1
ATOM 781 O O . ILE A 1 101 ? 37.757 1.469 -21.983 1.00 59.88 101 ILE A O 1
ATOM 785 N N . LYS A 1 102 ? 35.976 1.083 -20.686 1.00 57.31 102 LYS A N 1
ATOM 786 C CA . LYS A 1 102 ? 35.989 -0.382 -20.893 1.00 57.31 102 LYS A CA 1
ATOM 787 C C . LYS A 1 102 ? 35.596 -0.810 -22.317 1.00 57.31 102 LYS A C 1
ATOM 789 O O . LYS A 1 102 ? 36.097 -1.819 -22.806 1.00 57.31 102 LYS A O 1
ATOM 794 N N . LYS A 1 103 ? 34.746 -0.043 -23.015 1.00 55.44 103 LYS A N 1
ATOM 795 C CA . LYS A 1 103 ? 34.304 -0.337 -24.398 1.00 55.44 103 LYS A CA 1
ATOM 796 C C . LYS A 1 103 ? 35.331 0.070 -25.464 1.00 55.44 103 LYS A C 1
ATOM 798 O O . LYS A 1 103 ? 35.327 -0.480 -26.562 1.00 55.44 103 LYS A O 1
ATOM 803 N N . THR A 1 104 ? 36.224 1.008 -25.145 1.00 54.16 104 THR A N 1
ATOM 804 C CA . THR A 1 104 ? 37.230 1.526 -26.088 1.00 54.16 104 THR A CA 1
ATOM 805 C C . THR A 1 104 ? 38.518 0.700 -26.138 1.00 54.16 104 THR A C 1
ATOM 807 O O . THR A 1 104 ? 39.246 0.794 -27.122 1.00 54.16 104 THR A O 1
ATOM 810 N N . HIS A 1 105 ? 38.817 -0.143 -25.141 1.00 54.12 105 HIS A N 1
ATOM 811 C CA . HIS A 1 105 ? 40.056 -0.938 -25.150 1.00 54.12 105 HIS A CA 1
ATOM 812 C C . HIS A 1 105 ? 40.048 -2.073 -26.199 1.00 54.12 105 HIS A C 1
ATOM 814 O O . HIS A 1 105 ? 41.104 -2.448 -26.697 1.00 54.12 105 HIS A O 1
ATOM 820 N N . GLY A 1 106 ? 38.868 -2.561 -26.608 1.00 57.56 106 GLY A N 1
ATOM 821 C CA . GLY A 1 106 ? 38.734 -3.588 -27.654 1.00 57.56 106 GLY A CA 1
ATOM 822 C C . GLY A 1 106 ? 38.716 -3.051 -29.091 1.00 57.56 106 GLY A C 1
ATOM 823 O O . GLY A 1 106 ? 39.255 -3.694 -29.985 1.00 57.56 106 GLY A O 1
ATOM 824 N N . LYS A 1 107 ? 38.157 -1.851 -29.314 1.00 60.19 107 LYS A N 1
ATOM 825 C CA . LYS A 1 107 ? 37.841 -1.335 -30.662 1.00 60.19 107 LYS A CA 1
ATOM 826 C C . LYS A 1 107 ? 38.914 -0.447 -31.295 1.00 60.19 107 LYS A C 1
ATOM 828 O O . LYS A 1 107 ? 38.892 -0.201 -32.492 1.00 60.19 107 LYS A O 1
ATOM 833 N N . LYS A 1 108 ? 39.906 0.026 -30.532 1.00 60.03 108 LYS A N 1
ATOM 834 C CA . LYS A 1 108 ? 40.971 0.914 -31.055 1.00 60.03 108 LYS A CA 1
ATOM 835 C C . LYS A 1 108 ? 41.851 0.275 -32.136 1.00 60.03 108 LYS A C 1
ATOM 837 O O . LYS A 1 108 ? 42.574 0.991 -32.821 1.00 60.03 108 LYS A O 1
ATOM 842 N N . ARG A 1 109 ? 41.832 -1.056 -32.266 1.00 62.84 109 ARG A N 1
ATOM 843 C CA . ARG A 1 109 ? 42.551 -1.775 -33.329 1.00 62.84 109 ARG A CA 1
ATOM 844 C C . ARG A 1 109 ? 41.741 -1.896 -34.622 1.00 62.84 109 ARG A C 1
ATOM 846 O O . ARG A 1 109 ? 42.351 -2.078 -35.663 1.00 62.84 109 ARG A O 1
ATOM 853 N N . GLU A 1 110 ? 40.418 -1.756 -34.557 1.00 62.22 110 GLU A N 1
ATOM 854 C CA . GLU A 1 110 ? 39.512 -1.883 -35.710 1.00 62.22 110 GLU A CA 1
ATOM 855 C C . GLU A 1 110 ? 39.489 -0.608 -36.570 1.00 62.22 110 GLU A C 1
ATOM 857 O O . GLU A 1 110 ? 39.281 -0.688 -37.770 1.00 62.22 110 GLU A O 1
ATOM 862 N N . TYR A 1 111 ? 39.780 0.559 -35.982 1.00 67.75 111 TYR A N 1
ATOM 863 C CA . TYR A 1 111 ? 39.800 1.852 -36.686 1.00 67.75 111 TYR A CA 1
ATOM 864 C C . TYR A 1 111 ? 41.163 2.236 -37.287 1.00 67.75 111 TYR A C 1
ATOM 866 O O . TYR A 1 111 ? 41.334 3.353 -37.769 1.00 67.75 111 TYR A O 1
ATOM 874 N N . LYS A 1 112 ? 42.169 1.357 -37.218 1.00 74.00 112 LYS A N 1
ATOM 875 C CA . LYS A 1 112 ? 43.477 1.609 -37.836 1.00 74.00 112 LYS A CA 1
ATOM 876 C C . LYS A 1 112 ? 43.449 1.075 -39.264 1.00 74.00 112 LYS A C 1
ATOM 878 O O . LYS A 1 112 ? 43.364 -0.135 -39.450 1.00 74.00 112 LYS A O 1
ATOM 883 N N . LEU A 1 113 ? 43.554 1.968 -40.248 1.00 76.31 113 LEU A N 1
ATOM 884 C CA . LEU A 1 113 ? 43.713 1.600 -41.656 1.00 76.31 113 LEU A CA 1
ATOM 885 C C . LEU A 1 113 ? 45.106 0.990 -41.855 1.00 76.31 113 LEU A C 1
ATOM 887 O O . LEU A 1 113 ? 46.094 1.698 -42.030 1.00 76.31 113 LEU A O 1
ATOM 891 N N . THR A 1 114 ? 45.204 -0.331 -41.740 1.00 80.00 114 THR A N 1
ATOM 892 C CA . THR A 1 114 ? 46.426 -1.080 -42.049 1.00 80.00 114 THR A CA 1
ATOM 893 C C . THR A 1 114 ? 46.359 -1.593 -43.485 1.00 80.00 114 THR A C 1
ATOM 895 O O . THR A 1 114 ? 45.285 -1.945 -43.963 1.00 80.00 114 THR A O 1
ATOM 898 N N . LEU A 1 115 ? 47.502 -1.681 -44.177 1.00 79.31 115 LEU A N 1
ATOM 899 C CA . LEU A 1 115 ? 47.582 -2.254 -45.532 1.00 79.31 115 LEU A CA 1
ATOM 900 C C . LEU A 1 115 ? 47.007 -3.679 -45.585 1.00 79.31 115 LEU A C 1
ATOM 902 O O . LEU A 1 115 ? 46.296 -4.017 -46.521 1.00 79.31 115 LEU A O 1
ATOM 906 N N . SER A 1 116 ? 47.217 -4.483 -44.536 1.00 79.12 116 SER A N 1
ATOM 907 C CA . SER A 1 116 ? 46.586 -5.802 -44.402 1.00 79.12 116 SER A CA 1
ATOM 908 C C . SER A 1 116 ? 45.059 -5.713 -44.333 1.00 79.12 116 SER A C 1
ATOM 910 O O . SER A 1 116 ? 44.387 -6.547 -44.921 1.00 79.12 116 SER A O 1
ATOM 912 N N . LYS A 1 117 ? 44.495 -4.700 -43.654 1.00 74.25 117 LYS A N 1
ATOM 913 C CA . LYS A 1 117 ? 43.044 -4.474 -43.618 1.00 74.25 117 LYS A CA 1
ATOM 914 C C . LYS A 1 117 ? 42.539 -4.023 -44.987 1.00 74.25 117 LYS A C 1
ATOM 916 O O . LYS A 1 117 ? 41.615 -4.645 -45.476 1.00 74.25 117 LYS A O 1
ATOM 921 N N . ALA A 1 118 ? 43.184 -3.051 -45.634 1.00 73.62 118 ALA A N 1
ATOM 922 C CA . ALA A 1 118 ? 42.793 -2.559 -46.961 1.00 73.62 118 ALA A CA 1
ATOM 923 C C . ALA A 1 118 ? 42.831 -3.644 -48.056 1.00 73.62 118 ALA A C 1
ATOM 925 O O . ALA A 1 118 ? 41.995 -3.636 -48.949 1.00 73.62 118 ALA A O 1
ATOM 926 N N . LEU A 1 119 ? 43.767 -4.594 -47.961 1.00 78.62 119 LEU A N 1
ATOM 927 C CA . LEU A 1 119 ? 43.862 -5.734 -48.879 1.00 78.62 119 LEU A CA 1
ATOM 928 C C . LEU A 1 119 ? 42.870 -6.869 -48.568 1.00 78.62 119 LEU A C 1
ATOM 930 O O . LEU A 1 119 ? 42.657 -7.712 -49.426 1.00 78.62 119 LEU A O 1
ATOM 934 N N . THR A 1 120 ? 42.278 -6.904 -47.367 1.00 69.31 120 THR A N 1
ATOM 935 C CA . THR A 1 120 ? 41.288 -7.930 -46.968 1.00 69.31 120 THR A CA 1
ATOM 936 C C . THR A 1 120 ? 39.844 -7.399 -47.021 1.00 69.31 120 THR A C 1
ATOM 938 O O . THR A 1 120 ? 38.910 -8.177 -47.146 1.00 69.31 120 THR A O 1
ATOM 941 N N . ASP A 1 121 ? 39.637 -6.077 -46.929 1.00 63.03 121 ASP A N 1
ATOM 942 C CA . ASP A 1 121 ? 38.310 -5.428 -46.883 1.00 63.03 121 ASP A CA 1
ATOM 943 C C . ASP A 1 121 ? 37.572 -5.431 -48.229 1.00 63.03 121 ASP A C 1
ATOM 945 O O . ASP A 1 121 ? 36.374 -5.182 -48.261 1.00 63.03 121 ASP A O 1
ATOM 949 N N . ALA A 1 122 ? 38.273 -5.706 -49.333 1.00 62.00 122 ALA A N 1
ATOM 950 C CA . ALA A 1 122 ? 37.656 -5.808 -50.655 1.00 62.00 122 ALA A CA 1
ATOM 951 C C . ALA A 1 122 ? 36.745 -7.047 -50.799 1.00 62.00 122 ALA A C 1
ATOM 953 O O . ALA A 1 122 ? 35.862 -7.036 -51.651 1.00 62.00 122 ALA A O 1
ATOM 954 N N . ASP A 1 123 ? 36.918 -8.057 -49.933 1.00 60.72 123 ASP A N 1
ATOM 955 C CA . ASP A 1 123 ? 36.182 -9.331 -49.959 1.00 60.72 123 ASP A CA 1
ATOM 956 C C . ASP A 1 123 ? 35.389 -9.609 -48.660 1.00 60.72 123 ASP A C 1
ATOM 958 O O . ASP A 1 123 ? 34.801 -10.680 -48.504 1.00 60.72 123 ASP A O 1
ATOM 962 N N . GLU A 1 124 ? 35.378 -8.687 -47.688 1.00 58.06 124 GLU A N 1
ATOM 963 C CA . GLU A 1 124 ? 34.687 -8.882 -46.406 1.00 58.06 124 GLU A CA 1
ATOM 964 C C . GLU A 1 124 ? 33.310 -8.211 -46.414 1.00 58.06 124 GLU A C 1
ATOM 966 O O . GLU A 1 124 ? 33.173 -7.035 -46.073 1.00 58.06 124 GLU A O 1
ATOM 971 N N . ASP A 1 125 ? 32.273 -9.005 -46.698 1.00 57.34 125 ASP A N 1
ATOM 972 C CA . ASP A 1 125 ? 30.927 -8.767 -46.172 1.00 57.34 125 ASP A CA 1
ATOM 973 C C . ASP A 1 125 ? 31.047 -8.295 -44.715 1.00 57.34 125 ASP A C 1
ATOM 975 O O . ASP A 1 125 ? 31.667 -8.979 -43.891 1.00 57.34 125 ASP A O 1
ATOM 979 N N . GLU A 1 126 ? 30.504 -7.111 -44.411 1.00 64.62 126 GLU A N 1
ATOM 980 C CA . GLU A 1 126 ? 30.524 -6.460 -43.097 1.00 64.62 126 GLU A CA 1
ATOM 981 C C . GLU A 1 126 ? 30.542 -7.495 -41.967 1.00 64.62 126 GLU A C 1
ATOM 983 O O . GLU A 1 126 ? 29.525 -8.140 -41.735 1.00 64.62 126 GLU A O 1
ATOM 988 N N . LYS A 1 127 ? 31.690 -7.696 -41.294 1.00 68.38 127 LYS A N 1
ATOM 989 C CA . LYS A 1 127 ? 31.910 -8.750 -40.279 1.00 68.38 127 LYS A CA 1
ATOM 990 C C . LYS A 1 127 ? 30.715 -8.894 -39.331 1.00 68.38 127 LYS A C 1
ATOM 992 O O . LYS A 1 127 ? 30.636 -8.252 -38.278 1.00 68.38 127 LYS A O 1
ATOM 997 N N . THR A 1 128 ? 29.780 -9.764 -39.697 1.00 73.31 128 THR A N 1
ATOM 998 C CA . THR A 1 128 ? 28.584 -10.001 -38.908 1.00 73.31 128 THR A CA 1
ATOM 999 C C . THR A 1 128 ? 28.981 -10.821 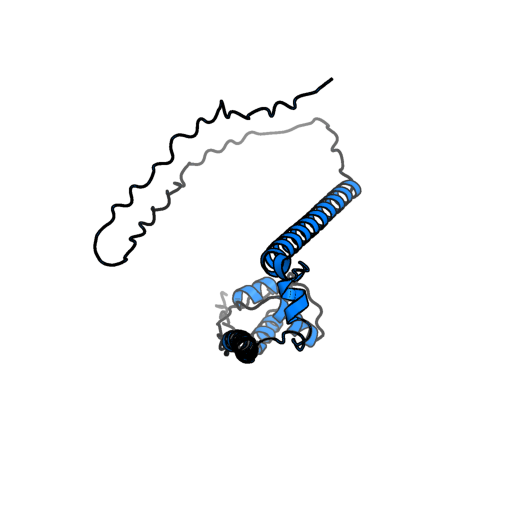-37.687 1.00 73.31 128 THR A C 1
ATOM 1001 O O . THR A 1 128 ? 29.947 -11.589 -37.681 1.00 73.31 128 THR A O 1
ATOM 1004 N N . ARG A 1 129 ? 28.259 -10.634 -36.580 1.00 82.75 129 ARG A N 1
ATOM 1005 C CA . ARG A 1 129 ? 28.459 -11.463 -35.384 1.00 82.75 129 ARG A CA 1
ATOM 1006 C C . ARG A 1 129 ? 28.285 -12.940 -35.746 1.00 82.75 129 ARG A C 1
ATOM 1008 O O . ARG A 1 129 ? 27.314 -13.307 -36.398 1.00 82.75 129 ARG A O 1
ATOM 1015 N N . SER A 1 130 ? 29.182 -13.797 -35.261 1.00 89.06 130 SER A N 1
ATOM 1016 C CA . SER A 1 130 ? 29.075 -15.238 -35.497 1.00 89.06 130 SER A CA 1
ATOM 1017 C C . SER A 1 130 ? 27.753 -15.808 -34.961 1.00 89.06 130 SER A C 1
ATOM 1019 O O . SER A 1 130 ? 27.234 -15.360 -33.931 1.00 89.06 130 SER A O 1
ATOM 1021 N N . LEU A 1 131 ? 27.223 -16.850 -35.614 1.00 89.12 131 LEU A N 1
ATOM 1022 C CA . LEU A 1 131 ? 25.982 -17.519 -35.190 1.00 89.12 131 LEU A CA 1
ATOM 1023 C C . LEU A 1 131 ? 26.053 -18.021 -33.737 1.00 89.12 131 LEU A C 1
ATOM 1025 O O . LEU A 1 131 ? 25.070 -17.953 -32.999 1.00 89.12 131 LEU A O 1
ATOM 1029 N N . ALA A 1 132 ? 27.231 -18.469 -33.298 1.00 90.00 132 ALA A N 1
ATOM 1030 C CA . ALA A 1 132 ? 27.475 -18.891 -31.920 1.00 90.00 132 ALA A CA 1
ATOM 1031 C C . ALA A 1 132 ? 27.347 -17.730 -30.918 1.00 90.00 132 ALA A C 1
ATOM 1033 O O . ALA A 1 132 ? 26.790 -17.902 -29.833 1.00 90.00 132 ALA A O 1
ATOM 1034 N N . SER A 1 133 ? 27.813 -16.532 -31.289 1.00 90.19 133 SER A N 1
ATOM 1035 C CA . SER A 1 133 ? 27.659 -15.326 -30.469 1.00 90.19 133 SER A CA 1
ATOM 1036 C C . SER A 1 133 ? 26.185 -14.955 -30.303 1.00 90.19 133 SER A C 1
ATOM 1038 O O . SER A 1 133 ? 25.741 -14.670 -29.190 1.00 90.19 133 SER A O 1
ATOM 1040 N N . PHE A 1 134 ? 25.405 -15.035 -31.385 1.00 90.25 134 PHE A N 1
ATOM 1041 C CA . PHE A 1 134 ? 23.973 -14.743 -31.350 1.00 90.25 134 PHE A CA 1
ATOM 1042 C C . PHE A 1 134 ? 23.195 -15.737 -30.478 1.00 90.25 134 PHE A C 1
ATOM 1044 O O . PHE A 1 134 ? 22.385 -15.322 -29.648 1.00 90.25 134 PHE A O 1
ATOM 1051 N N . LYS A 1 135 ? 23.488 -17.039 -30.600 1.00 93.06 135 LYS A N 1
ATOM 1052 C CA . LYS A 1 135 ? 22.886 -18.082 -29.751 1.00 93.06 135 LYS A CA 1
ATOM 1053 C C . LYS A 1 135 ? 23.184 -17.845 -28.268 1.00 93.06 135 LYS A C 1
ATOM 1055 O O . LYS A 1 135 ? 22.251 -17.779 -27.472 1.00 93.06 135 LYS A O 1
ATOM 1060 N N . ARG A 1 136 ? 24.449 -17.587 -27.911 1.00 92.94 136 ARG A N 1
ATOM 1061 C CA . ARG A 1 136 ? 24.858 -17.300 -26.523 1.00 92.94 136 ARG A CA 1
ATOM 1062 C C . ARG A 1 136 ? 24.206 -16.032 -25.963 1.00 92.94 136 ARG A C 1
ATOM 1064 O O . ARG A 1 136 ? 23.860 -15.992 -24.785 1.00 92.94 136 ARG A O 1
ATOM 1071 N N . ALA A 1 137 ? 24.047 -14.990 -26.781 1.00 92.38 137 ALA A N 1
ATOM 1072 C CA . ALA A 1 137 ? 23.365 -13.765 -26.366 1.00 92.38 137 ALA A CA 1
ATOM 1073 C C . ALA A 1 137 ? 21.884 -14.031 -26.052 1.00 92.38 137 ALA A C 1
ATOM 1075 O O . ALA A 1 137 ? 21.410 -13.651 -24.984 1.00 92.38 137 ALA A O 1
ATOM 1076 N N . ARG A 1 138 ? 21.192 -14.766 -26.931 1.00 91.31 138 ARG A N 1
ATOM 1077 C CA . ARG A 1 138 ? 19.776 -15.114 -26.761 1.00 91.31 138 ARG A CA 1
ATOM 1078 C C . ARG A 1 138 ? 19.540 -16.047 -25.569 1.00 91.31 138 ARG A C 1
ATOM 1080 O O . ARG A 1 138 ? 18.567 -15.879 -24.845 1.00 91.31 138 ARG A O 1
ATOM 1087 N N . GLU A 1 139 ? 20.430 -17.010 -25.339 1.00 90.56 139 GLU A N 1
ATOM 1088 C CA . GLU A 1 139 ? 20.389 -17.879 -24.153 1.00 90.56 139 GLU A CA 1
ATOM 1089 C C . GLU A 1 139 ? 20.600 -17.091 -22.857 1.00 90.56 139 GLU A C 1
ATOM 1091 O O . GLU A 1 139 ? 19.904 -17.331 -21.872 1.00 90.56 139 GLU A O 1
ATOM 1096 N N . LYS A 1 140 ? 21.509 -16.106 -22.857 1.00 91.06 140 LYS A N 1
ATOM 1097 C CA . LYS A 1 140 ? 21.721 -15.229 -21.700 1.00 91.06 140 LYS A CA 1
ATOM 1098 C C . LYS A 1 140 ? 20.484 -14.384 -21.390 1.00 91.06 140 LYS A C 1
ATOM 1100 O O . LYS A 1 140 ? 20.143 -14.241 -20.222 1.00 91.06 140 LYS A O 1
ATOM 1105 N N . GLU A 1 141 ? 19.818 -13.841 -22.408 1.00 86.44 141 GLU A N 1
ATOM 1106 C CA . GLU A 1 141 ? 18.566 -13.092 -22.237 1.00 86.44 141 GLU A CA 1
ATOM 1107 C C . GLU A 1 141 ? 17.446 -13.980 -21.687 1.00 86.44 141 GLU A C 1
ATOM 1109 O O . GLU A 1 141 ? 16.805 -13.604 -20.711 1.00 86.44 141 GLU A O 1
ATOM 1114 N N . LYS A 1 142 ? 17.270 -15.190 -22.234 1.00 88.06 142 LYS A N 1
ATOM 1115 C CA . LYS A 1 142 ? 16.291 -16.161 -21.718 1.00 88.06 142 LYS A CA 1
ATOM 1116 C C . LYS A 1 142 ? 16.556 -16.537 -20.264 1.00 88.06 142 LYS A C 1
ATOM 1118 O O . LYS A 1 142 ? 15.625 -16.530 -19.471 1.00 88.06 142 LYS A O 1
ATOM 1123 N N . LYS A 1 143 ? 17.815 -16.808 -19.903 1.00 86.88 143 LYS A N 1
ATOM 1124 C CA . LYS A 1 143 ? 18.185 -17.115 -18.517 1.00 86.88 143 LYS A CA 1
ATOM 1125 C C . LYS A 1 143 ? 17.880 -15.945 -17.581 1.00 86.88 143 LYS A C 1
ATOM 1127 O O . LYS A 1 143 ? 17.384 -16.167 -16.491 1.00 86.88 143 LYS A O 1
ATOM 1132 N N . LEU A 1 144 ? 18.159 -14.707 -17.993 1.00 82.69 144 LEU A N 1
ATOM 1133 C CA . LEU A 1 144 ? 17.850 -13.533 -17.173 1.00 82.69 144 LEU A CA 1
ATOM 1134 C C . LEU A 1 144 ? 16.346 -13.358 -16.963 1.00 82.69 144 LEU A C 1
ATOM 1136 O O . LEU A 1 144 ? 15.941 -13.033 -15.856 1.00 82.69 144 LEU A O 1
ATOM 1140 N N . VAL A 1 145 ? 15.523 -13.569 -17.992 1.00 82.12 145 VAL A N 1
ATOM 1141 C CA . VAL A 1 145 ? 14.059 -13.526 -17.844 1.00 82.12 145 VAL A CA 1
ATOM 1142 C C . VAL A 1 145 ? 13.591 -14.636 -16.902 1.00 82.12 145 VAL A C 1
ATOM 1144 O O . VAL A 1 145 ? 12.876 -14.354 -15.951 1.00 82.12 145 VAL A O 1
ATOM 1147 N N . GLN A 1 146 ? 14.095 -15.855 -17.090 1.00 78.56 146 GLN A N 1
ATOM 1148 C CA . GLN A 1 146 ? 13.735 -17.000 -16.260 1.00 78.56 146 GLN A CA 1
ATOM 1149 C C . GLN A 1 146 ? 14.150 -16.834 -14.790 1.00 78.56 146 GLN A C 1
ATOM 1151 O O . GLN A 1 146 ? 13.359 -17.130 -13.914 1.00 78.56 146 GLN A O 1
ATOM 1156 N N . GLU A 1 147 ? 15.323 -16.269 -14.494 1.00 72.56 147 GLU A N 1
ATOM 1157 C CA . GLU A 1 147 ? 15.743 -15.978 -13.110 1.00 72.56 147 GLU A CA 1
ATOM 1158 C C . GLU A 1 147 ? 14.868 -14.894 -12.446 1.00 72.56 147 GLU A C 1
ATOM 1160 O O . GLU A 1 147 ? 14.695 -14.896 -11.228 1.00 72.56 147 GLU A O 1
ATOM 1165 N N . ASN A 1 148 ? 14.292 -13.968 -13.225 1.00 67.44 148 ASN A N 1
ATOM 1166 C CA . ASN A 1 148 ? 13.326 -13.001 -12.695 1.00 67.44 148 ASN A CA 1
ATOM 1167 C C . ASN A 1 148 ? 11.955 -13.652 -12.453 1.00 67.44 148 ASN A C 1
ATOM 1169 O O . ASN A 1 148 ? 11.338 -13.372 -11.427 1.00 67.44 148 ASN A O 1
ATOM 1173 N N . ASP A 1 149 ? 11.512 -14.552 -13.332 1.00 61.88 149 ASP A N 1
ATOM 1174 C CA . ASP A 1 149 ? 10.272 -15.314 -13.146 1.00 61.88 149 ASP A CA 1
ATOM 1175 C C . ASP A 1 149 ? 10.391 -16.349 -12.012 1.00 61.88 149 ASP A C 1
ATOM 1177 O O . ASP A 1 149 ? 9.448 -16.523 -11.247 1.00 61.88 149 ASP A O 1
ATOM 1181 N N . ASP A 1 150 ? 11.566 -16.949 -11.800 1.00 57.12 150 ASP A N 1
ATOM 1182 C CA . ASP A 1 150 ? 11.840 -17.859 -10.679 1.00 57.12 150 ASP A CA 1
ATOM 1183 C C . ASP A 1 150 ? 11.870 -17.115 -9.329 1.00 57.12 150 ASP A C 1
ATOM 1185 O O . ASP A 1 150 ? 11.500 -17.665 -8.293 1.00 57.12 150 ASP A O 1
ATOM 1189 N N . SER A 1 151 ? 12.224 -15.824 -9.326 1.00 57.81 151 SER A N 1
ATOM 1190 C CA . SER A 1 151 ? 12.032 -14.940 -8.163 1.00 57.81 151 SER A CA 1
ATOM 1191 C C . SER A 1 151 ? 10.573 -14.495 -7.965 1.00 57.81 151 SER A C 1
ATOM 1193 O O . SER A 1 151 ? 10.206 -14.017 -6.889 1.00 57.81 151 SER A O 1
ATOM 1195 N N . ALA A 1 152 ? 9.743 -14.675 -8.994 1.00 56.91 152 ALA A N 1
ATOM 1196 C CA . ALA A 1 152 ? 8.298 -14.501 -8.970 1.00 56.91 152 ALA A CA 1
ATOM 1197 C C . ALA A 1 152 ? 7.546 -15.831 -8.766 1.00 56.91 152 ALA A C 1
ATOM 1199 O O . ALA A 1 152 ? 6.313 -15.806 -8.746 1.00 56.91 152 ALA A O 1
ATOM 1200 N N . VAL A 1 153 ? 8.253 -16.959 -8.559 1.00 53.84 153 VAL A N 1
ATOM 1201 C CA . VAL A 1 153 ? 7.672 -18.228 -8.090 1.00 53.84 153 VAL A CA 1
ATOM 1202 C C . VAL A 1 153 ? 7.079 -17.971 -6.718 1.00 53.84 153 VAL A C 1
ATOM 1204 O O . VAL A 1 153 ? 7.753 -18.012 -5.692 1.00 53.84 153 VAL A O 1
ATOM 1207 N N . GLU A 1 154 ? 5.800 -17.614 -6.764 1.00 57.34 154 GLU A N 1
ATOM 1208 C CA . GLU A 1 154 ? 4.769 -17.801 -5.762 1.00 57.34 154 GLU A CA 1
ATOM 1209 C C . GLU A 1 154 ? 5.337 -17.902 -4.350 1.00 57.34 154 GLU A C 1
ATOM 1211 O O . GLU A 1 154 ? 5.321 -18.962 -3.716 1.00 57.34 154 GLU A O 1
ATOM 1216 N N . VAL A 1 155 ? 5.826 -16.773 -3.827 1.00 64.12 155 VAL A N 1
ATOM 1217 C CA . VAL A 1 155 ? 5.930 -16.603 -2.380 1.00 64.12 155 VAL A CA 1
ATOM 1218 C C . VAL A 1 155 ? 4.503 -16.745 -1.872 1.00 64.12 155 VAL A C 1
ATOM 1220 O O . VAL A 1 155 ? 3.729 -15.787 -1.890 1.00 64.12 155 VAL A O 1
ATOM 1223 N N . LYS A 1 156 ? 4.124 -17.976 -1.511 1.00 68.69 156 LYS A N 1
ATOM 1224 C CA . LYS A 1 156 ? 2.807 -18.293 -0.971 1.00 68.69 156 LYS A CA 1
ATOM 1225 C C . LYS A 1 156 ? 2.567 -17.303 0.151 1.00 68.69 156 LYS A C 1
ATOM 1227 O O . LYS A 1 156 ? 3.364 -17.230 1.088 1.00 68.69 156 LYS A O 1
ATOM 1232 N N . LYS A 1 157 ? 1.521 -16.490 0.004 1.00 73.50 157 LYS A N 1
ATOM 1233 C CA . LYS A 1 157 ? 1.220 -15.423 0.950 1.00 73.50 157 LYS A CA 1
ATOM 1234 C C . LYS A 1 157 ? 1.076 -16.048 2.335 1.00 73.50 157 LYS A C 1
ATOM 1236 O O . LYS A 1 157 ? 0.159 -16.829 2.573 1.00 73.50 157 LYS A O 1
ATOM 1241 N N . VAL A 1 158 ? 2.029 -15.764 3.221 1.00 82.19 158 VAL A N 1
ATOM 1242 C CA . VAL A 1 158 ? 2.044 -16.332 4.569 1.00 82.19 158 VAL A CA 1
ATOM 1243 C C . VAL A 1 158 ? 0.945 -15.643 5.370 1.00 82.19 158 VAL A C 1
ATOM 1245 O O . VAL A 1 158 ? 1.066 -14.466 5.716 1.00 82.19 158 VAL A O 1
ATOM 1248 N N . SER A 1 159 ? -0.134 -16.369 5.660 1.00 87.12 159 SER A N 1
ATOM 1249 C CA . SER A 1 159 ? -1.181 -15.900 6.564 1.00 87.12 159 SER A CA 1
ATOM 1250 C C . SER A 1 159 ? -0.611 -15.774 7.977 1.00 87.12 159 SER A C 1
ATOM 1252 O O . SER A 1 159 ? 0.045 -16.695 8.467 1.00 87.12 159 SER A O 1
ATOM 1254 N N . ARG A 1 160 ? -0.870 -14.642 8.632 1.00 90.12 160 ARG A N 1
ATOM 1255 C CA . ARG A 1 160 ? -0.421 -14.343 9.999 1.00 90.12 160 ARG A CA 1
ATOM 1256 C C . ARG A 1 160 ? -1.629 -14.038 10.871 1.00 90.12 160 ARG A C 1
ATOM 1258 O O . ARG A 1 160 ? -2.664 -13.620 10.355 1.00 90.12 160 ARG A O 1
ATOM 1265 N N . GLU A 1 161 ? -1.474 -14.246 12.167 1.00 92.25 161 GLU A N 1
ATOM 1266 C CA . GLU A 1 161 ? -2.443 -13.846 13.181 1.00 92.25 161 GLU A CA 1
ATOM 1267 C C . GLU A 1 161 ? -2.082 -12.451 13.704 1.00 92.25 161 GLU A C 1
ATOM 1269 O O . GLU A 1 161 ? -0.927 -12.195 14.045 1.00 92.25 161 GLU A O 1
ATOM 1274 N N . ILE A 1 162 ? -3.043 -11.525 13.695 1.00 93.81 162 ILE A N 1
ATOM 1275 C CA . ILE A 1 162 ? -2.834 -10.105 14.012 1.00 93.81 162 ILE A CA 1
ATOM 1276 C C . ILE A 1 162 ? -3.805 -9.690 15.114 1.00 93.81 162 ILE A C 1
ATOM 1278 O O . ILE A 1 162 ? -5.014 -9.737 14.911 1.00 93.81 162 ILE A O 1
ATOM 1282 N N . SER A 1 163 ? -3.288 -9.232 16.257 1.00 92.44 163 SER A N 1
ATOM 1283 C CA . SER A 1 163 ? -4.094 -8.492 17.241 1.00 92.44 163 SER A CA 1
ATOM 1284 C C . SER A 1 163 ? -4.339 -7.078 16.708 1.00 92.44 163 SER A C 1
ATOM 1286 O O . SER A 1 163 ? -3.406 -6.422 16.224 1.00 92.44 163 SER A O 1
ATOM 1288 N N . VAL A 1 164 ? -5.586 -6.615 16.766 1.00 92.56 164 VAL A N 1
ATOM 1289 C CA . VAL A 1 164 ? -6.010 -5.286 16.306 1.00 92.56 164 VAL A CA 1
ATOM 1290 C C . VAL A 1 164 ? -6.618 -4.533 17.498 1.00 92.56 164 VAL A C 1
ATOM 1292 O O . VAL A 1 164 ? -7.626 -4.989 18.038 1.00 92.56 164 VAL A O 1
ATOM 1295 N N . PRO A 1 165 ? -6.027 -3.403 17.934 1.00 93.06 165 PRO A N 1
ATOM 1296 C CA . PRO A 1 165 ? -6.590 -2.570 18.993 1.00 93.06 165 PRO A CA 1
ATOM 1297 C C . PRO A 1 165 ? -7.765 -1.725 18.466 1.00 93.06 165 PRO A C 1
ATOM 1299 O O . PRO A 1 165 ? -8.026 -1.690 17.266 1.00 93.06 165 PRO A O 1
ATOM 1302 N N . ASN A 1 166 ? -8.452 -1.003 19.359 1.00 92.31 166 ASN A N 1
ATOM 1303 C CA 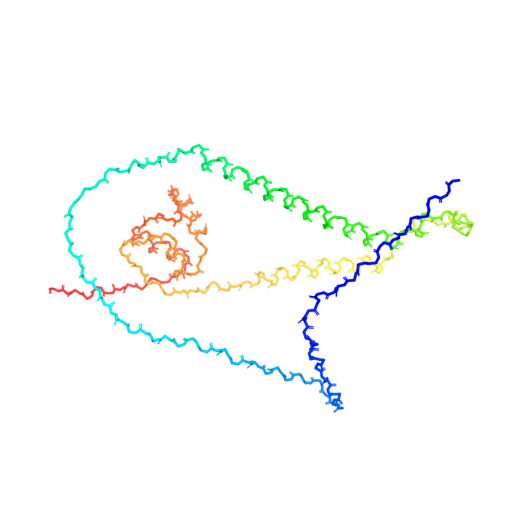. ASN A 1 166 ? -9.616 -0.175 19.000 1.00 92.31 166 ASN A CA 1
ATOM 1304 C C . ASN A 1 166 ? -9.295 0.914 17.960 1.00 92.31 166 ASN A C 1
ATOM 1306 O O . ASN A 1 166 ? -10.090 1.155 17.056 1.00 92.31 166 ASN A O 1
ATOM 1310 N N . LEU A 1 167 ? -8.122 1.540 18.081 1.00 94.88 167 LEU A N 1
ATOM 1311 C CA . LEU A 1 167 ? -7.589 2.537 17.153 1.00 94.88 167 LEU A CA 1
ATOM 1312 C C . LEU A 1 167 ? -6.155 2.144 16.799 1.00 94.88 167 LEU A C 1
ATOM 1314 O O . LEU A 1 167 ? -5.340 1.912 17.694 1.00 94.88 167 LEU A O 1
ATOM 1318 N N . ILE A 1 168 ? -5.840 2.073 15.507 1.00 95.88 168 ILE A N 1
ATOM 1319 C CA . ILE A 1 168 ? -4.502 1.714 15.014 1.00 95.88 168 ILE A CA 1
ATOM 1320 C C . ILE A 1 168 ? -4.104 2.597 13.835 1.00 95.88 168 ILE A C 1
ATOM 1322 O O . ILE A 1 168 ? -4.942 2.978 13.019 1.00 95.88 168 ILE A O 1
ATOM 1326 N N . THR A 1 169 ? -2.820 2.930 13.710 1.00 97.75 169 THR A N 1
ATOM 1327 C CA . THR A 1 169 ? -2.320 3.613 12.508 1.00 97.75 169 THR A CA 1
ATOM 1328 C C . THR A 1 169 ? -2.082 2.625 11.365 1.00 97.75 169 THR A C 1
ATOM 1330 O O . THR A 1 169 ? -1.726 1.465 11.580 1.00 97.75 169 THR A O 1
ATOM 1333 N N . ILE A 1 170 ? -2.216 3.078 10.114 1.00 96.94 170 ILE A N 1
ATOM 1334 C CA . ILE A 1 170 ? -1.944 2.230 8.936 1.00 96.94 170 ILE A CA 1
ATOM 1335 C C . ILE A 1 170 ? -0.503 1.694 8.951 1.00 96.94 170 ILE A C 1
ATOM 1337 O O . ILE A 1 170 ? -0.265 0.540 8.588 1.00 96.94 170 ILE A O 1
ATOM 1341 N N . GLN A 1 171 ? 0.458 2.505 9.400 1.00 97.19 171 GLN A N 1
ATOM 1342 C CA . GLN A 1 171 ? 1.845 2.080 9.579 1.00 97.19 171 GLN A CA 1
ATOM 1343 C C . GLN A 1 171 ? 1.976 0.911 10.565 1.00 97.19 171 GLN A C 1
ATOM 1345 O O . GLN A 1 171 ? 2.671 -0.064 10.277 1.00 97.19 171 GLN A O 1
ATOM 1350 N N . GLU A 1 172 ? 1.321 0.995 11.722 1.00 96.12 172 GLU A N 1
ATOM 1351 C CA . GLU A 1 172 ? 1.354 -0.066 12.730 1.00 96.12 172 GLU A CA 1
ATOM 1352 C C . GLU A 1 172 ? 0.678 -1.342 12.235 1.00 96.12 172 GLU A C 1
ATOM 1354 O O . GLU A 1 172 ? 1.235 -2.429 12.401 1.00 96.12 172 GLU A O 1
ATOM 1359 N N . LEU A 1 173 ? -0.474 -1.220 11.571 1.00 96.12 173 LEU A N 1
ATOM 1360 C CA . LEU A 1 173 ? -1.180 -2.359 10.987 1.00 96.12 173 LEU A CA 1
ATOM 1361 C C . LEU A 1 173 ? -0.306 -3.084 9.951 1.00 96.12 173 LEU A C 1
ATOM 1363 O O . LEU A 1 173 ? -0.171 -4.308 9.998 1.00 96.12 173 LEU A O 1
ATOM 1367 N N . ALA A 1 174 ? 0.352 -2.328 9.068 1.00 96.44 174 ALA A N 1
ATOM 1368 C CA . ALA A 1 174 ? 1.264 -2.864 8.060 1.00 96.44 174 ALA A CA 1
ATOM 1369 C C . ALA A 1 174 ? 2.426 -3.645 8.691 1.00 96.44 174 ALA A C 1
ATOM 1371 O O . ALA A 1 174 ? 2.746 -4.749 8.249 1.00 96.44 174 ALA A O 1
ATOM 1372 N N . ASN A 1 175 ? 3.016 -3.104 9.760 1.00 95.44 175 ASN A N 1
ATOM 1373 C CA . ASN A 1 175 ? 4.101 -3.761 10.484 1.00 95.44 175 ASN A CA 1
ATOM 1374 C C . ASN A 1 175 ? 3.641 -5.069 11.150 1.00 95.44 175 ASN A C 1
ATOM 1376 O O . ASN A 1 175 ? 4.366 -6.060 11.071 1.00 95.44 175 ASN A O 1
ATOM 1380 N N . ARG A 1 176 ? 2.434 -5.114 11.741 1.00 94.69 176 ARG A N 1
ATOM 1381 C CA . ARG A 1 176 ? 1.863 -6.344 12.336 1.00 94.69 176 ARG A CA 1
ATOM 1382 C C . ARG A 1 176 ? 1.541 -7.407 11.281 1.00 94.69 176 ARG A C 1
ATOM 1384 O O . ARG A 1 176 ? 1.801 -8.588 11.492 1.00 94.69 176 ARG A O 1
ATOM 1391 N N . MET A 1 177 ? 1.029 -6.993 10.123 1.00 93.50 177 MET A N 1
ATOM 1392 C CA . MET A 1 177 ? 0.787 -7.878 8.977 1.00 93.50 177 MET A CA 1
ATOM 1393 C C . MET A 1 177 ? 2.085 -8.299 8.275 1.00 93.50 177 MET A C 1
ATOM 1395 O O . MET A 1 177 ? 2.077 -9.278 7.530 1.00 93.50 177 MET A O 1
ATOM 1399 N N . ALA A 1 178 ? 3.187 -7.574 8.512 1.00 93.69 178 ALA A N 1
ATOM 1400 C CA . ALA A 1 178 ? 4.411 -7.562 7.711 1.00 93.69 178 ALA A CA 1
ATOM 1401 C C . ALA A 1 178 ? 4.104 -7.498 6.202 1.00 93.69 178 ALA A C 1
ATOM 1403 O O . ALA A 1 178 ? 4.618 -8.271 5.389 1.00 93.69 178 ALA A O 1
ATOM 1404 N N . GLU A 1 179 ? 3.236 -6.5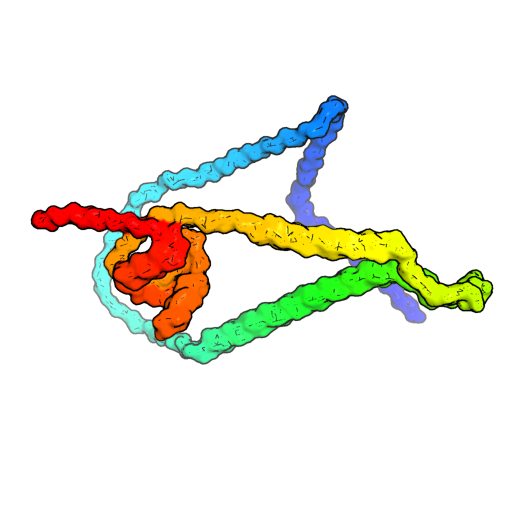39 5.882 1.00 92.31 179 GLU A N 1
ATOM 1405 C CA . GLU A 1 179 ? 2.842 -6.100 4.549 1.00 92.31 179 GLU A CA 1
ATOM 1406 C C . GLU A 1 179 ? 3.348 -4.672 4.317 1.00 92.31 179 GLU A C 1
ATOM 1408 O O . GLU A 1 179 ? 3.638 -3.923 5.252 1.00 92.31 179 GLU A O 1
ATOM 1413 N N . LYS A 1 180 ? 3.466 -4.251 3.057 1.00 95.00 180 LYS A N 1
ATOM 1414 C CA . LYS A 1 180 ? 3.862 -2.865 2.764 1.00 95.00 180 LYS A CA 1
ATOM 1415 C C . LYS A 1 180 ? 2.701 -1.920 3.074 1.00 95.00 180 LYS A C 1
ATOM 1417 O O . LYS A 1 180 ? 1.614 -2.091 2.532 1.00 95.00 180 LYS A O 1
ATOM 1422 N N . ALA A 1 181 ? 2.957 -0.841 3.820 1.00 96.25 181 ALA A N 1
ATOM 1423 C CA . ALA A 1 181 ? 1.950 0.197 4.082 1.00 96.25 181 ALA A CA 1
ATOM 1424 C C . ALA A 1 181 ? 1.349 0.774 2.785 1.00 96.25 181 ALA A C 1
ATOM 1426 O O . ALA A 1 181 ? 0.161 1.070 2.715 1.00 96.25 181 ALA A O 1
ATOM 1427 N N . SER A 1 182 ? 2.146 0.856 1.713 1.00 96.44 182 SER A N 1
ATOM 1428 C CA . SER A 1 182 ? 1.669 1.286 0.397 1.00 96.44 182 SER A CA 1
ATOM 1429 C C . SER A 1 182 ? 0.645 0.336 -0.232 1.00 96.44 182 SER A C 1
ATOM 1431 O O . SER A 1 182 ? -0.192 0.803 -0.997 1.00 96.44 182 SER A O 1
ATOM 1433 N N . ALA A 1 183 ? 0.677 -0.965 0.074 1.00 95.62 183 ALA A N 1
ATOM 1434 C CA . ALA A 1 183 ? -0.328 -1.917 -0.396 1.00 95.62 183 ALA A CA 1
ATOM 1435 C C . ALA A 1 183 ? -1.672 -1.698 0.314 1.00 95.62 183 ALA A C 1
ATOM 1437 O O . ALA A 1 183 ? -2.708 -1.664 -0.343 1.00 95.62 183 ALA A O 1
ATOM 1438 N N . ILE A 1 184 ? -1.649 -1.450 1.627 1.00 95.94 184 ILE A N 1
ATOM 1439 C CA . ILE A 1 184 ? -2.853 -1.129 2.407 1.00 95.94 184 ILE A CA 1
ATOM 1440 C C . ILE A 1 184 ? -3.462 0.206 1.955 1.00 95.94 184 ILE A C 1
ATOM 1442 O O . ILE A 1 184 ? -4.666 0.293 1.737 1.00 95.94 184 ILE A O 1
ATOM 1446 N N . ILE A 1 185 ? -2.636 1.237 1.748 1.00 96.00 185 ILE A N 1
ATOM 1447 C CA . ILE A 1 185 ? -3.110 2.545 1.261 1.00 96.00 185 ILE A 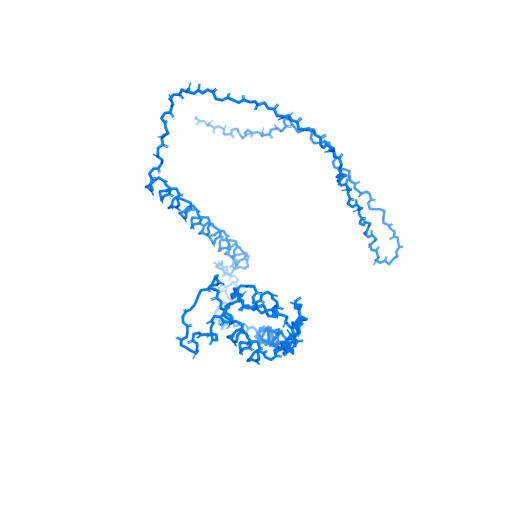CA 1
ATOM 1448 C C . ILE A 1 185 ? -3.749 2.411 -0.127 1.00 96.00 185 ILE A C 1
ATOM 1450 O O . ILE A 1 185 ? -4.801 2.996 -0.372 1.00 96.00 185 ILE A O 1
ATOM 1454 N N . LYS A 1 186 ? -3.151 1.621 -1.030 1.00 96.12 186 LYS A N 1
ATOM 1455 C CA . LYS A 1 186 ? -3.742 1.336 -2.349 1.00 96.12 186 LYS A CA 1
ATOM 1456 C C . LYS A 1 186 ? -5.102 0.660 -2.224 1.00 96.12 186 LYS A C 1
ATOM 1458 O O . LYS A 1 186 ? -6.047 1.111 -2.859 1.00 96.12 186 LYS A O 1
ATOM 1463 N N . PHE A 1 187 ? -5.208 -0.351 -1.367 1.00 96.31 187 PHE A N 1
ATOM 1464 C CA . PHE A 1 187 ? -6.473 -1.029 -1.106 1.00 96.31 187 PHE A CA 1
ATOM 1465 C C . PHE A 1 187 ? -7.548 -0.060 -0.584 1.00 96.31 187 PHE A C 1
ATOM 1467 O O . PHE A 1 187 ? -8.685 -0.091 -1.041 1.00 96.31 187 PHE A O 1
ATOM 1474 N N . LEU A 1 188 ? -7.192 0.865 0.312 1.00 95.62 188 LEU A N 1
ATOM 1475 C CA . LEU A 1 188 ? -8.127 1.882 0.807 1.00 95.62 188 LEU A CA 1
ATOM 1476 C C . LEU A 1 188 ? -8.533 2.891 -0.277 1.00 95.62 188 LEU A C 1
ATOM 1478 O O . LEU A 1 188 ? -9.708 3.252 -0.356 1.00 95.62 188 LEU A O 1
ATOM 1482 N N . PHE A 1 189 ? -7.618 3.280 -1.169 1.00 95.75 189 PHE A N 1
ATOM 1483 C CA . PHE A 1 189 ? -7.960 4.108 -2.329 1.00 95.75 189 PHE A CA 1
ATOM 1484 C C . PHE A 1 189 ? -8.911 3.403 -3.303 1.00 95.75 189 PHE A C 1
ATOM 1486 O O . PHE A 1 189 ? -9.815 4.056 -3.819 1.00 95.75 189 PHE A O 1
ATOM 1493 N N . GLU A 1 190 ? -8.755 2.095 -3.529 1.00 95.94 190 GLU A N 1
ATOM 1494 C CA . GLU A 1 190 ? -9.699 1.292 -4.327 1.00 95.94 190 GLU A CA 1
ATOM 1495 C C . GLU A 1 190 ? -11.101 1.252 -3.701 1.00 95.94 190 GLU A C 1
ATOM 1497 O O . GLU A 1 190 ? -12.092 1.111 -4.412 1.00 95.94 190 GLU A O 1
ATOM 1502 N N . LYS A 1 191 ? -11.196 1.417 -2.377 1.00 94.50 191 LYS A N 1
ATOM 1503 C CA . LYS A 1 191 ? -12.455 1.584 -1.630 1.00 94.50 191 LYS A CA 1
ATOM 1504 C C . LYS A 1 191 ? -12.871 3.050 -1.469 1.00 94.50 191 LYS A C 1
ATOM 1506 O O . LYS A 1 191 ? -13.712 3.359 -0.631 1.00 94.50 191 LYS A O 1
ATOM 1511 N N . ASN A 1 192 ? -12.289 3.953 -2.260 1.00 95.69 192 ASN A N 1
ATOM 1512 C CA . ASN A 1 192 ? -12.554 5.394 -2.272 1.00 95.69 192 ASN A CA 1
ATOM 1513 C C . ASN A 1 192 ? -12.219 6.132 -0.958 1.00 95.69 192 ASN A C 1
ATOM 1515 O O . ASN A 1 192 ? -12.605 7.290 -0.791 1.00 95.69 192 ASN A O 1
ATOM 1519 N N . VAL A 1 193 ? -11.454 5.524 -0.047 1.00 94.38 193 VAL A N 1
ATOM 1520 C CA . VAL A 1 193 ? -11.025 6.143 1.216 1.00 94.38 193 VAL A CA 1
ATOM 1521 C C . VAL A 1 193 ? -9.632 6.738 1.042 1.00 94.38 193 VAL A C 1
ATOM 1523 O O . VAL A 1 193 ? -8.657 6.017 0.837 1.00 94.38 193 VAL A O 1
ATOM 1526 N N . LYS A 1 194 ? -9.514 8.069 1.129 1.00 94.81 194 LYS A N 1
ATOM 1527 C CA . LYS A 1 194 ? -8.222 8.756 1.000 1.00 94.81 194 LYS A CA 1
ATOM 1528 C C . LYS A 1 194 ? -7.506 8.870 2.344 1.00 94.81 194 LYS A C 1
ATOM 1530 O O . LYS A 1 194 ? -7.972 9.580 3.226 1.00 94.81 194 LYS A O 1
ATOM 1535 N N . VAL A 1 195 ? -6.341 8.237 2.459 1.00 95.06 195 VAL A N 1
ATOM 1536 C CA . VAL A 1 195 ? -5.571 8.149 3.708 1.00 95.06 195 VAL A CA 1
ATOM 1537 C C . VAL A 1 195 ? -4.065 8.248 3.493 1.00 95.06 195 VAL A C 1
ATOM 1539 O O . VAL A 1 195 ? -3.550 8.021 2.398 1.00 95.06 195 VAL A O 1
ATOM 1542 N N . THR A 1 196 ? -3.353 8.603 4.561 1.00 96.56 196 THR A N 1
ATOM 1543 C CA . THR A 1 196 ? -1.888 8.696 4.618 1.00 96.56 196 THR A CA 1
ATOM 1544 C C . THR A 1 196 ? -1.319 7.668 5.599 1.00 96.56 196 THR A C 1
ATOM 1546 O O . THR A 1 196 ? -2.055 7.046 6.358 1.00 96.56 196 THR A O 1
ATOM 1549 N N . ILE A 1 197 ? 0.004 7.477 5.602 1.00 95.31 197 ILE A N 1
ATOM 1550 C CA . ILE A 1 197 ? 0.677 6.423 6.385 1.00 95.31 197 ILE A CA 1
ATOM 1551 C C . ILE A 1 197 ? 0.412 6.484 7.900 1.00 95.31 197 ILE A C 1
ATOM 1553 O O . ILE A 1 197 ? 0.254 5.445 8.535 1.00 95.31 197 ILE A O 1
ATOM 1557 N N . ASN A 1 198 ? 0.304 7.691 8.458 1.00 96.19 198 ASN A N 1
ATOM 1558 C CA . ASN A 1 198 ? 0.095 7.916 9.891 1.00 96.19 198 ASN A CA 1
ATOM 1559 C C . ASN A 1 198 ? -1.382 8.142 10.247 1.00 96.19 198 ASN A C 1
ATOM 1561 O O . ASN A 1 198 ? -1.678 8.610 11.342 1.00 96.19 198 ASN A O 1
ATOM 1565 N N . HIS A 1 199 ? -2.310 7.877 9.323 1.00 96.88 199 HIS A N 1
ATOM 1566 C CA . HIS A 1 199 ? -3.730 8.015 9.614 1.00 96.88 199 HIS A CA 1
ATOM 1567 C C . HIS A 1 199 ? -4.188 6.904 10.562 1.00 96.88 199 HIS A C 1
ATOM 1569 O O . HIS A 1 199 ? -3.868 5.730 10.351 1.00 96.88 199 HIS A O 1
ATOM 1575 N N . THR A 1 200 ? -4.920 7.292 11.602 1.00 96.88 200 THR A N 1
ATOM 1576 C CA . THR A 1 200 ? -5.549 6.394 12.572 1.00 96.88 200 THR A CA 1
ATOM 1577 C C . THR A 1 200 ? -6.875 5.891 12.023 1.00 96.88 200 THR A C 1
ATOM 1579 O O . THR A 1 200 ? -7.693 6.698 11.588 1.00 96.88 200 THR A O 1
ATOM 1582 N N . ILE A 1 201 ? -7.083 4.580 12.052 1.00 96.31 201 ILE A N 1
ATOM 1583 C CA . ILE A 1 201 ? -8.316 3.920 11.625 1.00 96.31 201 ILE A CA 1
ATOM 1584 C C . ILE A 1 201 ? -8.920 3.122 12.778 1.00 96.31 201 ILE A C 1
ATOM 1586 O O . ILE A 1 201 ? -8.205 2.666 13.677 1.00 96.31 201 ILE A O 1
ATOM 1590 N N . ASP A 1 202 ? -10.234 2.944 12.710 1.00 95.88 202 ASP A N 1
ATOM 1591 C CA . ASP A 1 202 ? -10.991 2.151 13.670 1.00 95.88 202 ASP A CA 1
ATOM 1592 C C . ASP A 1 202 ? -10.752 0.652 13.470 1.00 95.88 202 ASP A C 1
ATOM 1594 O O . ASP A 1 202 ? -10.417 0.186 12.369 1.00 95.88 202 ASP A O 1
ATOM 1598 N N . ARG A 1 203 ? -10.985 -0.112 14.539 1.00 94.94 203 ARG A N 1
ATOM 1599 C CA . ARG A 1 203 ? -10.853 -1.572 14.571 1.00 94.94 203 ARG A CA 1
ATOM 1600 C C . ARG A 1 203 ? -11.582 -2.260 13.424 1.00 94.94 203 ARG A C 1
ATOM 1602 O O . ARG A 1 203 ? -10.949 -3.018 12.703 1.00 94.94 203 ARG A O 1
ATOM 1609 N N . ASP A 1 204 ? -12.854 -1.951 13.193 1.00 93.81 204 ASP A N 1
ATOM 1610 C CA . ASP A 1 204 ? -13.666 -2.619 12.163 1.00 93.81 204 ASP A CA 1
ATOM 1611 C C . ASP A 1 204 ? -13.077 -2.442 10.754 1.00 93.81 204 ASP A C 1
ATOM 1613 O O . ASP A 1 204 ? -13.044 -3.371 9.942 1.00 93.81 204 ASP A O 1
ATOM 1617 N N . THR A 1 205 ? -12.527 -1.255 10.476 1.00 94.62 205 THR A N 1
ATOM 1618 C CA . THR A 1 205 ? -11.850 -0.976 9.203 1.00 94.62 205 THR A CA 1
ATOM 1619 C C . THR A 1 205 ? -10.544 -1.761 9.100 1.00 94.62 205 THR A C 1
ATOM 1621 O O . THR A 1 205 ? -10.240 -2.329 8.047 1.00 94.62 205 THR A O 1
ATOM 1624 N N . ALA A 1 206 ? -9.771 -1.832 10.185 1.00 95.75 206 ALA A N 1
ATOM 1625 C CA . ALA A 1 206 ? -8.556 -2.636 10.235 1.00 95.75 206 ALA A CA 1
ATOM 1626 C C . ALA A 1 206 ? -8.852 -4.138 10.068 1.00 95.75 206 ALA A C 1
ATOM 1628 O O . ALA A 1 206 ? -8.168 -4.799 9.287 1.00 95.75 206 ALA A O 1
ATOM 1629 N N . GLU A 1 207 ? -9.896 -4.672 10.707 1.00 94.50 207 GLU A N 1
ATOM 1630 C CA . GLU A 1 207 ? -10.332 -6.067 10.550 1.00 94.50 207 GLU A CA 1
ATOM 1631 C C . GLU A 1 207 ? -10.713 -6.378 9.094 1.00 94.50 207 GLU A C 1
ATOM 1633 O O . GLU A 1 207 ? -10.301 -7.405 8.544 1.00 94.50 207 GLU A O 1
ATOM 1638 N N . TYR A 1 208 ? -11.408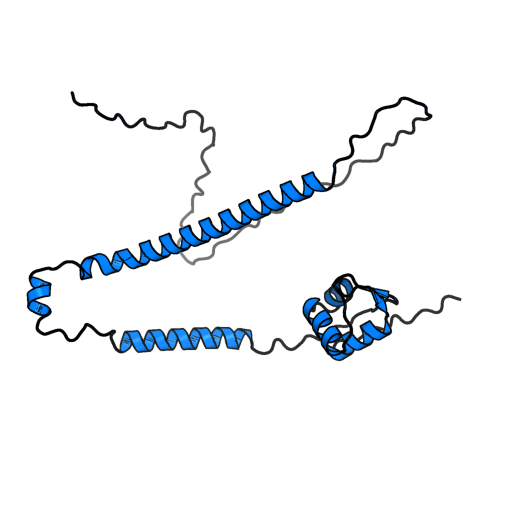 -5.453 8.425 1.00 95.50 208 TYR A N 1
ATOM 1639 C CA . TYR A 1 208 ? -11.754 -5.586 7.010 1.00 95.50 208 TYR A CA 1
ATOM 1640 C C . TYR A 1 208 ? -10.522 -5.638 6.090 1.00 95.50 208 TYR A C 1
ATOM 1642 O O . TYR A 1 208 ? -10.442 -6.482 5.188 1.00 95.50 208 TYR A O 1
ATOM 1650 N N . ILE A 1 209 ? -9.534 -4.767 6.322 1.00 95.62 209 ILE A N 1
ATOM 1651 C CA . ILE A 1 209 ? -8.260 -4.784 5.585 1.00 95.62 209 ILE A CA 1
ATOM 1652 C C . ILE A 1 209 ? -7.548 -6.121 5.819 1.00 95.62 209 ILE A C 1
ATOM 1654 O O . ILE A 1 209 ? -7.136 -6.778 4.865 1.00 95.62 209 ILE A O 1
ATOM 1658 N N . VAL A 1 210 ? -7.433 -6.558 7.073 1.00 95.50 210 VAL A N 1
ATOM 1659 C CA . VAL A 1 210 ? -6.751 -7.807 7.446 1.00 95.50 210 VAL A CA 1
ATOM 1660 C C . VAL A 1 210 ? -7.372 -9.015 6.738 1.00 95.50 210 VAL A C 1
ATOM 1662 O O . VAL A 1 210 ? -6.642 -9.804 6.126 1.00 95.50 210 VAL A O 1
ATOM 1665 N N . GLY A 1 211 ? -8.705 -9.116 6.742 1.00 93.81 211 GLY A N 1
ATOM 1666 C CA . GLY A 1 211 ? -9.439 -10.181 6.057 1.00 93.81 211 GLY A CA 1
ATOM 1667 C C . GLY A 1 211 ? -9.248 -10.161 4.538 1.00 93.81 211 GLY A C 1
ATOM 1668 O O . GLY A 1 211 ? -9.022 -11.205 3.929 1.00 93.81 211 GLY A O 1
ATOM 1669 N N . SER A 1 212 ? -9.230 -8.974 3.926 1.00 93.25 212 SER A N 1
ATOM 1670 C CA . SER A 1 212 ? -9.015 -8.814 2.477 1.00 93.25 212 SER A CA 1
ATOM 1671 C C . SER A 1 212 ? -7.617 -9.250 2.033 1.00 93.25 212 SER A C 1
ATOM 1673 O O . SER A 1 212 ? -7.422 -9.716 0.911 1.00 93.25 212 SER A O 1
ATOM 1675 N N . PHE A 1 213 ? -6.632 -9.140 2.925 1.00 93.25 213 PHE A N 1
ATOM 1676 C CA . PHE A 1 213 ? -5.276 -9.616 2.684 1.00 93.25 213 PHE A CA 1
ATOM 1677 C C . PHE A 1 213 ? -5.085 -11.093 3.082 1.00 93.25 213 PHE A C 1
ATOM 1679 O O . PHE A 1 213 ? -3.998 -11.625 2.868 1.00 93.25 213 PHE A O 1
ATOM 1686 N N . GLY A 1 214 ? -6.113 -11.789 3.575 1.00 91.75 214 GLY A N 1
ATOM 1687 C CA . GLY A 1 214 ? -6.039 -13.218 3.904 1.00 91.75 214 GLY A CA 1
ATOM 1688 C C . GLY A 1 214 ? -5.282 -13.523 5.199 1.00 91.75 214 GLY A C 1
ATOM 1689 O O . GLY A 1 214 ? -4.783 -14.635 5.382 1.00 91.75 214 GLY A O 1
ATOM 1690 N N . HIS A 1 215 ? -5.171 -12.547 6.097 1.00 94.25 215 HIS A N 1
ATOM 1691 C CA . HIS A 1 215 ? -4.649 -12.766 7.441 1.00 94.25 215 HIS A CA 1
ATOM 1692 C C . HIS A 1 215 ? -5.809 -12.946 8.433 1.00 94.25 215 HIS A C 1
ATOM 1694 O O . HIS A 1 215 ? -6.954 -12.605 8.136 1.00 94.25 215 HIS A O 1
ATOM 1700 N N . LYS A 1 216 ? -5.525 -13.504 9.611 1.00 93.00 216 LYS A N 1
ATOM 1701 C CA . LYS A 1 216 ? -6.535 -13.759 10.645 1.00 93.00 216 LYS A CA 1
ATOM 1702 C C . LYS A 1 216 ? -6.414 -12.724 11.756 1.00 93.00 216 LYS A C 1
ATOM 1704 O O . LYS A 1 216 ? -5.311 -12.441 12.214 1.00 93.00 216 LYS A O 1
ATOM 1709 N N . VAL A 1 217 ? -7.543 -12.177 12.197 1.00 93.31 217 VAL A N 1
ATOM 1710 C CA . VAL A 1 217 ? -7.589 -11.280 13.357 1.00 93.31 217 VAL A CA 1
ATOM 1711 C C . VAL A 1 217 ? -7.675 -12.124 14.622 1.00 93.31 217 VAL A C 1
ATOM 1713 O O . VAL A 1 217 ? -8.554 -12.980 14.735 1.00 93.31 217 VAL A O 1
ATOM 1716 N N . VAL A 1 218 ? -6.787 -11.868 15.578 1.00 89.88 218 VAL A N 1
ATOM 1717 C CA . VAL A 1 218 ? -6.938 -12.358 16.948 1.00 89.88 218 VAL A CA 1
ATOM 1718 C C . VAL A 1 218 ? -7.830 -11.363 17.663 1.00 89.88 218 VAL A C 1
ATOM 1720 O O . VAL A 1 218 ? -7.464 -10.200 17.845 1.00 89.88 218 VAL A O 1
ATOM 1723 N N . LYS A 1 219 ? -9.031 -11.809 18.023 1.00 79.50 219 LYS A N 1
ATOM 1724 C CA . LYS A 1 219 ? -9.862 -11.059 18.951 1.00 79.50 219 LYS A CA 1
ATOM 1725 C C . LYS A 1 219 ? -9.222 -11.247 20.313 1.00 79.50 219 LYS A C 1
ATOM 1727 O O . LYS A 1 219 ? -9.289 -12.338 20.871 1.00 79.50 219 LYS A O 1
ATOM 1732 N N . ASP A 1 220 ? -8.581 -10.198 20.811 1.00 69.38 220 ASP A N 1
ATOM 1733 C CA . ASP A 1 220 ? -8.313 -10.107 22.237 1.00 69.38 220 ASP A CA 1
ATOM 1734 C C . ASP A 1 220 ? -9.701 -10.119 22.882 1.00 69.38 220 ASP A C 1
ATOM 1736 O O . ASP A 1 220 ? -10.449 -9.141 22.780 1.00 69.38 220 ASP A O 1
ATOM 1740 N N . ASN A 1 221 ? -10.105 -11.295 23.376 1.00 54.94 221 ASN A N 1
ATOM 1741 C CA . ASN A 1 221 ? -11.286 -11.436 24.205 1.00 54.94 221 ASN A CA 1
ATOM 1742 C C . ASN A 1 221 ? -11.054 -10.453 25.338 1.00 54.94 221 ASN A C 1
ATOM 1744 O O . ASN A 1 221 ? -10.118 -10.625 26.121 1.00 54.94 221 ASN A O 1
ATOM 1748 N N . GLN A 1 222 ? -11.836 -9.378 25.339 1.00 53.16 222 GLN A N 1
ATOM 1749 C CA . GLN A 1 222 ? -11.923 -8.518 26.495 1.00 53.16 222 GLN A CA 1
ATOM 1750 C C . GLN A 1 222 ? -12.333 -9.453 27.624 1.00 53.16 222 GLN A C 1
ATOM 1752 O O . GLN A 1 222 ? -13.394 -10.069 27.587 1.00 53.16 222 GLN A O 1
ATOM 1757 N N . ILE A 1 223 ? -11.397 -9.685 28.536 1.00 49.19 223 ILE A N 1
ATOM 1758 C CA . ILE A 1 223 ? -11.751 -10.084 29.879 1.00 49.19 223 ILE A CA 1
ATOM 1759 C C . ILE A 1 223 ? -12.525 -8.864 30.362 1.00 49.19 223 ILE A C 1
ATOM 1761 O O . ILE A 1 223 ? -11.961 -7.773 30.454 1.00 49.19 223 ILE A O 1
ATOM 1765 N N . ASP A 1 224 ? -13.839 -9.032 30.461 1.00 47.72 224 ASP A N 1
ATOM 1766 C CA . ASP A 1 224 ? -14.743 -8.082 31.083 1.00 47.72 224 ASP A CA 1
ATOM 1767 C C . ASP A 1 224 ? -14.304 -7.958 32.552 1.00 47.72 224 ASP A C 1
ATOM 1769 O O . ASP A 1 224 ? -14.744 -8.721 33.409 1.00 47.72 224 ASP A O 1
ATOM 1773 N N . ASP A 1 225 ? -13.343 -7.074 32.824 1.00 48.78 225 ASP A N 1
ATOM 1774 C CA . ASP A 1 225 ? -13.017 -6.649 34.181 1.00 48.78 225 ASP A CA 1
ATOM 1775 C C . ASP A 1 225 ? -14.085 -5.624 34.594 1.00 48.78 225 ASP A C 1
ATOM 1777 O O . ASP A 1 225 ? -14.044 -4.454 34.201 1.00 48.78 225 ASP A O 1
ATOM 1781 N N . GLU A 1 226 ? -15.086 -6.140 35.309 1.00 39.09 226 GLU A N 1
ATOM 1782 C CA . GLU A 1 226 ? -16.120 -5.416 36.061 1.00 39.09 226 GLU A CA 1
ATOM 1783 C C . GLU A 1 226 ? -15.526 -4.569 37.203 1.00 39.09 226 GLU A C 1
ATOM 1785 O O . GLU A 1 226 ? -14.553 -5.021 37.857 1.00 39.09 226 GLU A O 1
#

Secondary structure (DSSP, 8-state):
------------TT---PPP--------SS--------PPPPP-----------------------PPPHHHHHHHHHHHHHHHHHHHHHHHHHHHHHHHHHHHHHHTTTTS--HHHHHHTTS----PPPHHHHHHHHHHHHHHHHHHHHTTS-------EEE--SEEEHHHHHHHHT--HHHHHHHHHHTT----TT-EEEHHHHHHHHHHTTPEEE--------

InterPro domains:
  IPR006847 Translation initiation factor IF-2, N-terminal [PF04760] (167-216)

pLDDT: mean 70.58, std 19.61, range [32.59, 97.75]

Foldseek 3Di:
DDDDDDDDDDDPPPPPDDDDPPPPPDDDPDDDDDDDDDDDDDDDDDDDDDDDDDDDDDDDDDDDDDDDDPPVVVVVVVVVVVVVVVVVVVVVVVVVVVVVVVVPVPCVVVPDPDPVCVVPVVPDDPPDPDPVRVVVVVVVVVVVVVVVVVVVPPPPQDAEEAEFDQKDFLLRLCVRSVHDSVVLQVVCVVVVHHDDRGDIDGRVVSCVSSVVSVYHYDPPPPPPPD

Radius of gyration: 34.45 Å; chains: 1; bounding box: 82×70×96 Å

Sequence (226 aa):
MDVKDKKKKLTLKNFSGGAAAISSYAKGSGNKSVLVEKKKNRSIDINQSVEKPKISLAPEDIVKAKTLTKEDTAKAQKSAQEWARKKIQEELEIDNSKKLIKKTHGKKREYKLTLSKALTDADEDEKTRSLASFKRAREKEKKLVQENDDSAVEVKKVSREISVPNLITIQELANRMAEKASAIIKFLFEKNVKVTINHTIDRDTAEYIVGSFGHKVVKDNQIDDE

Organism: NCBI:txid2576439